Protein AF-A0A2E0TDP4-F1 (afdb_monomer_lite)

Secondary structure (DSSP, 8-state):
---GGG-TTHHHHHHHHHHHHHHHT--S-HHHHHHHHHHHHHHHTSGGGTT-HHHHHHHHHHHHHHHHH-TTTTHHHHHHHHHHHHHHS-TTSHHHHHHHHHHHHHHHHTT-HHHHHHHHHHHHHT--S-SHHHHHHHHHHHHHHHHHHHHTT-HHHHHHHHHHHHHHHHHHHHHHHT-HHHHS----HHHHHHHHHHHHHHHTT-HHHHHHHHHTT--TT-S-HHHHHHHHHHHHHHHSSTT-SSS-SHHHHHHHHHHHHHHTT-HHHHHHHHHHHHHHHHHHT---HHHHHHHHHHGGG---HHHHHHHHHTT---PPP---

Sequence (324 aa):
MKGPEDDPNAELWEKVAAVQDRRIQGRTPVEALLDDAVELVTLARAPRYDGCQARLCAYDQLISVYEALDPVGYAPEIATTASELREEASPSMTCWFCLGLSVARSARLSGDFAKARRVLDEARAEIRMKTYADLYYGARLAAERVRLAHAEQDARAAEAAFAQLRRFVELDRDACRGRPELASRVADDEELERELAVLVELAKGEPAAAHRAYEAGCAKDAPNPGRLLIQHELLEALLAAPGAVEPDPVPALLDDMRRFTEAQGYPRDAAKVALAEIAWCRARGGDEAPARSRLEAALPKTRAEDLRLRARELGLAVDAPGAP

Radius of gyration: 20.18 Å; chains: 1; bounding box: 50×60×52 Å

Foldseek 3Di:
DDDPVPDPCPVLVVLLVVLVQCQQLLPDPLVNSLVSLVVSQVVCPPPSNVLPPSNLSSVLSNLVSCCLPPLLVCLVVLLVSLVVSLVSDDLVDLSVLSSLLSNLSSCLSVVVLVRNVVSLVVNLVSLPVPDLSSLLSQLLSLLSQLLSCQSVLNLVSNVVSLVSLVVSLVVVVVVCVVPVVLVVQDDDLQLLLQLLQLLLCLLVLNNSSSVSSSSSHGHDRRPCVSNVSSVVSSLSSLSSHPPSYPVNCLVVVLVVQCVVCVVVVPLSSQLSSLSSLSSNCVVVVHDSVVSLVSNLVSVQVDPHPSSLVSCVVVVRDNDNPDDD

pLDDT: mean 74.67, std 17.77, range [28.81, 97.81]

Structure (mmCIF, N/CA/C/O backbone):
data_AF-A0A2E0TDP4-F1
#
_entry.id   AF-A0A2E0TDP4-F1
#
loop_
_atom_site.group_PDB
_atom_site.id
_atom_site.type_symbol
_atom_site.label_atom_id
_atom_site.label_alt_id
_atom_site.label_comp_id
_atom_site.label_asym_id
_atom_site.label_entity_id
_atom_site.label_seq_id
_atom_site.pdbx_PDB_ins_code
_atom_site.Cartn_x
_atom_site.Cartn_y
_atom_site.Cartn_z
_atom_site.occupancy
_atom_site.B_iso_or_equiv
_atom_site.auth_seq_id
_atom_site.auth_comp_id
_atom_site.auth_asym_id
_atom_site.auth_atom_id
_atom_site.pdbx_PDB_model_num
ATOM 1 N N . MET A 1 1 ? 29.597 4.065 -22.696 1.00 41.56 1 MET A N 1
ATOM 2 C CA . MET A 1 1 ? 28.267 3.770 -22.123 1.00 41.56 1 MET A CA 1
ATOM 3 C C . MET A 1 1 ? 27.282 3.835 -23.269 1.00 41.56 1 MET A C 1
ATOM 5 O O . MET A 1 1 ? 27.361 4.802 -24.016 1.00 41.56 1 MET A O 1
ATOM 9 N N . LYS A 1 2 ? 26.465 2.796 -23.473 1.00 43.88 2 LYS A N 1
ATOM 10 C CA . LYS A 1 2 ? 25.357 2.864 -24.434 1.00 43.88 2 LYS A CA 1
ATOM 11 C C . LYS A 1 2 ? 24.370 3.936 -23.961 1.00 43.88 2 LYS A C 1
ATOM 13 O O . LYS A 1 2 ? 24.255 4.140 -22.751 1.00 43.88 2 LYS A O 1
ATOM 18 N N . GLY A 1 3 ? 23.762 4.666 -24.890 1.00 53.09 3 GLY A N 1
ATOM 19 C CA . GLY A 1 3 ? 22.774 5.684 -24.539 1.00 53.09 3 GLY A CA 1
ATOM 20 C C . GLY A 1 3 ? 21.545 5.043 -23.880 1.00 53.09 3 GLY A C 1
ATOM 21 O O . GLY A 1 3 ? 21.320 3.849 -24.070 1.00 53.09 3 GLY A O 1
ATOM 22 N N . PRO A 1 4 ? 20.742 5.804 -23.118 1.00 56.53 4 PRO A N 1
ATOM 23 C CA . PRO A 1 4 ? 19.483 5.311 -22.546 1.00 56.53 4 PRO A CA 1
ATOM 24 C C . PRO A 1 4 ? 18.498 4.772 -23.603 1.00 56.53 4 PRO A C 1
ATOM 26 O O . PRO A 1 4 ? 17.645 3.958 -23.275 1.00 56.53 4 PRO A O 1
ATOM 29 N N . GLU A 1 5 ? 18.656 5.163 -24.870 1.00 65.38 5 GLU A N 1
ATOM 30 C CA . GLU A 1 5 ? 17.873 4.672 -26.016 1.00 65.38 5 GLU A CA 1
ATOM 31 C C . GLU A 1 5 ? 18.158 3.199 -26.381 1.00 65.38 5 GLU A C 1
ATOM 33 O O . GLU A 1 5 ? 17.370 2.585 -27.092 1.00 65.38 5 GLU A O 1
ATOM 38 N N . ASP A 1 6 ? 19.244 2.609 -25.866 1.00 76.88 6 ASP A N 1
ATOM 39 C CA . ASP A 1 6 ? 19.629 1.214 -26.122 1.00 76.88 6 ASP A CA 1
ATOM 40 C C . ASP A 1 6 ? 19.275 0.257 -24.965 1.00 76.88 6 ASP A C 1
ATOM 42 O O . ASP A 1 6 ? 19.697 -0.906 -24.997 1.00 76.88 6 ASP A O 1
ATOM 46 N N . ASP A 1 7 ? 18.582 0.711 -23.910 1.00 82.31 7 ASP A N 1
ATOM 47 C CA . ASP A 1 7 ? 18.145 -0.196 -22.844 1.00 82.31 7 ASP A CA 1
ATOM 48 C C . ASP A 1 7 ? 16.983 -1.056 -23.369 1.00 82.31 7 ASP A C 1
ATOM 50 O O . ASP A 1 7 ? 15.882 -0.533 -23.563 1.00 82.31 7 ASP A O 1
ATOM 54 N N . PRO A 1 8 ? 17.170 -2.377 -23.581 1.00 76.56 8 PRO A N 1
ATOM 55 C CA . PRO A 1 8 ? 16.094 -3.248 -24.052 1.00 76.56 8 PRO A CA 1
ATOM 56 C C . PRO A 1 8 ? 14.894 -3.276 -23.093 1.00 76.56 8 PRO A C 1
ATOM 58 O O . PRO A 1 8 ? 13.826 -3.752 -23.473 1.00 76.56 8 PRO A O 1
ATOM 61 N N . ASN A 1 9 ? 15.053 -2.755 -21.872 1.00 89.00 9 ASN A N 1
ATOM 62 C CA . ASN A 1 9 ? 14.017 -2.662 -20.854 1.00 89.00 9 ASN A CA 1
ATOM 63 C C . ASN A 1 9 ? 13.246 -1.337 -20.865 1.00 89.00 9 ASN A C 1
ATOM 65 O O . ASN A 1 9 ? 12.255 -1.242 -20.144 1.00 89.00 9 ASN A O 1
ATOM 69 N N . ALA A 1 10 ? 13.656 -0.335 -21.654 1.00 90.88 10 ALA A N 1
ATOM 70 C CA . ALA A 1 10 ? 13.008 0.979 -21.680 1.00 90.88 10 ALA A CA 1
ATOM 71 C C . ALA A 1 10 ? 11.511 0.872 -22.017 1.00 90.88 10 ALA A C 1
ATOM 73 O O . ALA A 1 10 ? 10.682 1.440 -21.312 1.00 90.88 10 ALA A O 1
ATOM 74 N N . GLU A 1 11 ? 11.166 0.047 -23.012 1.00 93.75 11 GLU A N 1
ATOM 75 C CA . GLU A 1 11 ? 9.778 -0.254 -23.397 1.00 93.75 11 GLU A CA 1
ATOM 76 C C . GLU A 1 11 ? 8.963 -0.820 -22.220 1.00 93.75 11 GLU A C 1
ATOM 78 O O . GLU A 1 11 ? 7.826 -0.413 -21.976 1.00 93.75 11 GLU A O 1
ATOM 83 N N . LEU A 1 12 ? 9.544 -1.762 -21.467 1.00 94.88 12 LEU A N 1
ATOM 84 C CA . LEU A 1 12 ? 8.848 -2.391 -20.348 1.00 94.88 12 LEU A CA 1
ATOM 85 C C . LEU A 1 12 ? 8.692 -1.412 -19.182 1.00 94.88 12 LEU A C 1
ATOM 87 O O . LEU A 1 12 ? 7.626 -1.360 -18.578 1.00 94.88 12 LEU A O 1
ATOM 91 N N . TRP A 1 13 ? 9.713 -0.602 -18.896 1.00 94.19 13 TRP A N 1
ATOM 92 C CA . TRP A 1 13 ? 9.629 0.450 -17.885 1.00 94.19 13 TRP A CA 1
ATOM 93 C C . TRP A 1 13 ? 8.577 1.501 -18.216 1.00 94.19 13 TRP A C 1
ATOM 95 O O . TRP A 1 13 ? 7.843 1.912 -17.321 1.00 94.19 13 TRP A O 1
ATOM 105 N N . GLU A 1 14 ? 8.473 1.908 -19.479 1.00 93.56 14 GLU A N 1
ATOM 106 C CA . GLU A 1 14 ? 7.449 2.847 -19.930 1.00 93.56 14 GLU A CA 1
ATOM 107 C C . GLU A 1 14 ? 6.042 2.282 -19.699 1.00 93.56 14 GLU A C 1
ATOM 109 O O . GLU A 1 14 ? 5.189 2.960 -19.125 1.00 93.56 14 GLU A O 1
ATOM 114 N N . LYS A 1 15 ? 5.812 1.010 -20.044 1.00 95.56 15 LYS A N 1
ATOM 115 C CA . LYS A 1 15 ? 4.518 0.355 -19.803 1.00 95.56 15 LYS A CA 1
ATOM 116 C C . LYS A 1 15 ? 4.231 0.126 -18.316 1.00 95.56 15 LYS A C 1
ATOM 118 O O . LYS A 1 15 ? 3.106 0.372 -17.887 1.00 95.56 15 LYS A O 1
ATOM 123 N N . VAL A 1 16 ? 5.224 -0.280 -17.515 1.00 95.12 16 VAL A N 1
ATOM 124 C CA . VAL A 1 16 ? 5.092 -0.357 -16.045 1.00 95.12 16 VAL A CA 1
ATOM 125 C C . VAL A 1 16 ? 4.676 0.999 -15.495 1.00 95.12 16 VAL A C 1
ATOM 127 O O . VAL A 1 16 ? 3.709 1.079 -14.744 1.00 95.12 16 VAL A O 1
ATOM 130 N N . ALA A 1 17 ? 5.375 2.060 -15.897 1.00 89.81 17 ALA A N 1
ATOM 131 C CA . ALA A 1 17 ? 5.085 3.415 -15.468 1.00 89.81 17 ALA A CA 1
ATOM 132 C C . ALA A 1 17 ? 3.670 3.844 -15.879 1.00 89.81 17 ALA A C 1
ATOM 134 O O . ALA A 1 17 ? 2.972 4.417 -15.055 1.00 89.81 17 ALA A O 1
ATOM 135 N N . ALA A 1 18 ? 3.216 3.522 -17.092 1.00 91.19 18 ALA A N 1
ATOM 136 C CA . ALA A 1 18 ? 1.875 3.866 -17.561 1.00 91.19 18 ALA A CA 1
ATOM 137 C C . ALA A 1 18 ? 0.757 3.163 -16.765 1.00 91.19 18 ALA A C 1
ATOM 139 O O . ALA A 1 18 ? -0.213 3.811 -16.367 1.00 91.19 18 ALA A O 1
ATOM 140 N N . VAL A 1 19 ? 0.889 1.856 -16.498 1.00 91.50 19 VAL A N 1
ATOM 141 C CA . VAL A 1 19 ? -0.082 1.113 -15.668 1.00 91.50 19 VAL A CA 1
ATOM 142 C C . VAL A 1 19 ? -0.046 1.616 -14.232 1.00 91.50 19 VAL A C 1
ATOM 144 O O . VAL A 1 19 ? -1.092 1.894 -13.644 1.00 91.50 19 VAL A O 1
ATOM 147 N N . GLN A 1 20 ? 1.161 1.781 -13.686 1.00 87.38 20 GLN A N 1
ATOM 148 C CA . GLN A 1 20 ? 1.356 2.308 -12.347 1.00 87.38 20 GLN A CA 1
ATOM 149 C C . GLN A 1 20 ? 0.707 3.683 -12.215 1.00 87.38 20 GLN A C 1
ATOM 151 O O . GLN A 1 20 ? -0.020 3.873 -11.254 1.00 87.38 20 GLN A O 1
ATOM 156 N N . ASP A 1 21 ? 0.896 4.595 -13.171 1.00 79.62 21 ASP A N 1
ATOM 157 C CA . ASP A 1 21 ? 0.312 5.940 -13.156 1.00 79.62 21 ASP A CA 1
ATOM 158 C C . ASP A 1 21 ? -1.199 5.918 -13.174 1.00 79.62 21 ASP A C 1
ATOM 160 O O . ASP A 1 21 ? -1.822 6.631 -12.399 1.00 79.62 21 ASP A O 1
ATOM 164 N N . ARG A 1 22 ? -1.797 5.108 -14.050 1.00 82.12 22 ARG A N 1
ATOM 165 C CA . ARG A 1 22 ? -3.255 5.004 -14.155 1.00 82.12 22 ARG A CA 1
ATOM 166 C C . ARG A 1 22 ? -3.875 4.420 -12.893 1.00 82.12 22 ARG A C 1
ATOM 168 O O . ARG A 1 22 ? -4.956 4.862 -12.507 1.00 82.12 22 ARG A O 1
ATOM 175 N N . ARG A 1 23 ? -3.191 3.457 -12.264 1.00 83.88 23 ARG A N 1
ATOM 176 C CA . ARG A 1 23 ? -3.578 2.888 -10.969 1.00 83.88 23 ARG A CA 1
ATOM 177 C C . ARG A 1 23 ? -3.457 3.913 -9.863 1.00 83.88 23 ARG A C 1
ATOM 179 O O . ARG A 1 23 ? -4.411 4.125 -9.138 1.00 83.88 23 ARG A O 1
ATOM 186 N N . ILE A 1 24 ? -2.292 4.545 -9.773 1.00 68.88 24 ILE A N 1
ATOM 187 C CA . ILE A 1 24 ? -1.989 5.617 -8.834 1.00 68.88 24 ILE A CA 1
ATOM 188 C C . ILE A 1 24 ? -3.082 6.682 -8.958 1.00 68.88 24 ILE A C 1
ATOM 190 O O . ILE A 1 24 ? -3.683 7.013 -7.946 1.00 68.88 24 ILE A O 1
ATOM 194 N N . GLN A 1 25 ? -3.417 7.133 -10.176 1.00 68.44 25 GLN A N 1
ATOM 195 C CA . GLN A 1 25 ? -4.439 8.160 -10.442 1.00 68.44 25 GLN A CA 1
ATOM 196 C C . GLN A 1 25 ? -5.834 7.773 -9.976 1.00 68.44 25 GLN A C 1
ATOM 198 O O . GLN A 1 25 ? -6.662 8.671 -9.873 1.00 68.44 25 GLN A O 1
ATOM 203 N N . GLY A 1 26 ? -6.105 6.467 -9.859 1.00 70.56 26 GLY A N 1
ATOM 204 C CA . GLY A 1 26 ? -7.384 5.757 -9.714 1.00 70.56 26 GLY A CA 1
ATOM 205 C C . GLY A 1 26 ? -8.651 6.453 -10.217 1.00 70.56 26 GLY A C 1
ATOM 206 O O . GLY A 1 26 ? -9.753 6.223 -9.731 1.00 70.56 26 GLY A O 1
ATOM 207 N N . ARG A 1 27 ? -8.505 7.266 -11.262 1.00 73.44 27 ARG A N 1
ATOM 208 C CA . ARG A 1 27 ? -9.578 7.671 -12.171 1.00 73.44 27 ARG A CA 1
ATOM 209 C C . ARG A 1 27 ? -9.972 6.520 -13.091 1.00 73.44 27 ARG A C 1
ATOM 211 O O . ARG A 1 27 ? -11.040 6.552 -13.694 1.00 73.44 27 ARG A O 1
ATOM 218 N N . THR A 1 28 ? -9.091 5.530 -13.225 1.00 76.69 28 THR A N 1
ATOM 219 C CA . THR A 1 28 ? -9.333 4.324 -14.008 1.00 76.69 28 THR A CA 1
ATOM 220 C C . THR A 1 28 ? -10.043 3.302 -13.119 1.00 76.69 28 THR A C 1
ATOM 222 O O . THR A 1 28 ? -9.487 2.955 -12.077 1.00 76.69 28 THR A O 1
ATOM 225 N N . PRO A 1 29 ? -11.226 2.792 -13.512 1.00 83.50 29 PRO A N 1
ATOM 226 C CA . PRO A 1 29 ? -11.849 1.661 -12.834 1.00 83.50 29 PRO A CA 1
ATOM 227 C C . PRO A 1 29 ? -10.875 0.488 -12.734 1.00 83.50 29 PRO A C 1
ATOM 229 O O . PRO A 1 29 ? -10.137 0.206 -13.683 1.00 83.50 29 PRO A O 1
ATOM 232 N N . VAL A 1 30 ? -10.876 -0.199 -11.597 1.00 86.06 30 VAL A N 1
ATOM 233 C CA . VAL A 1 30 ? -9.933 -1.286 -11.321 1.00 86.06 30 VAL A CA 1
ATOM 234 C C . VAL A 1 30 ? -10.044 -2.426 -12.346 1.00 86.06 30 VAL A C 1
ATOM 236 O O . VAL A 1 30 ? -9.040 -3.026 -12.721 1.00 86.06 30 VAL A O 1
ATOM 239 N N . GLU A 1 31 ? -11.233 -2.655 -12.904 1.00 89.31 31 GLU A N 1
ATOM 240 C CA . GLU A 1 31 ? -11.476 -3.632 -13.966 1.00 89.31 31 GLU A CA 1
ATOM 241 C C . GLU A 1 31 ? -10.745 -3.268 -15.263 1.00 89.31 31 GLU A C 1
ATOM 243 O O . GLU A 1 31 ? -10.206 -4.144 -15.930 1.00 89.31 31 GLU A O 1
ATOM 248 N N . ALA A 1 32 ? -10.671 -1.979 -15.606 1.00 88.88 32 ALA A N 1
ATOM 249 C CA . ALA A 1 32 ? -9.924 -1.533 -16.780 1.00 88.88 32 ALA A CA 1
ATOM 250 C C . ALA A 1 32 ? -8.405 -1.617 -16.555 1.00 88.88 32 ALA A C 1
ATOM 252 O O . ALA A 1 32 ? -7.666 -1.849 -17.505 1.00 88.88 32 ALA A O 1
ATOM 253 N N . LEU A 1 33 ? -7.936 -1.472 -15.308 1.00 92.38 33 LEU A N 1
ATOM 254 C CA . LEU A 1 33 ? -6.524 -1.678 -14.957 1.00 92.38 33 LEU A CA 1
ATOM 255 C C . LEU A 1 33 ? -6.105 -3.148 -15.045 1.00 92.38 33 LEU A C 1
ATOM 257 O O . LEU A 1 33 ? -4.925 -3.428 -15.261 1.00 92.38 33 LEU A O 1
ATOM 261 N N . LEU A 1 34 ? -7.044 -4.082 -14.873 1.00 95.56 34 LEU A N 1
ATOM 262 C CA . LEU A 1 34 ? -6.761 -5.511 -14.965 1.00 95.56 34 LEU A CA 1
ATOM 263 C C . LEU A 1 34 ? -6.287 -5.899 -16.365 1.00 95.56 34 LEU A C 1
ATOM 265 O O . LEU A 1 34 ? -5.263 -6.571 -16.481 1.00 95.56 34 LEU A O 1
ATOM 269 N N . ASP A 1 35 ? -6.978 -5.441 -17.409 1.00 94.00 35 ASP A N 1
ATOM 270 C CA . ASP A 1 35 ? -6.598 -5.733 -18.795 1.00 94.00 35 ASP A CA 1
ATOM 271 C C . ASP A 1 35 ? -5.185 -5.214 -19.105 1.00 94.00 35 ASP A C 1
ATOM 273 O O . ASP A 1 35 ? -4.351 -5.951 -19.640 1.00 94.00 35 ASP A O 1
ATOM 277 N N . ASP A 1 36 ? -4.870 -3.984 -18.681 1.00 95.12 36 ASP A N 1
ATOM 278 C CA . ASP A 1 36 ? -3.540 -3.404 -18.881 1.00 95.12 36 ASP A CA 1
ATOM 279 C C . ASP A 1 36 ? -2.453 -4.157 -18.098 1.00 95.12 36 ASP A C 1
ATOM 281 O O . ASP A 1 36 ? -1.355 -4.390 -18.607 1.00 95.12 36 ASP A O 1
ATOM 285 N N . ALA A 1 37 ? -2.740 -4.554 -16.854 1.00 96.75 37 ALA A N 1
ATOM 286 C CA . ALA A 1 37 ? -1.799 -5.297 -16.022 1.00 96.75 37 ALA A CA 1
ATOM 287 C C . ALA A 1 37 ? -1.534 -6.707 -16.579 1.00 96.75 37 ALA A C 1
ATOM 289 O O . ALA A 1 37 ? -0.396 -7.185 -16.545 1.00 96.75 37 ALA A O 1
ATOM 290 N N . VAL A 1 38 ? -2.553 -7.361 -17.144 1.00 97.12 38 VAL A N 1
ATOM 291 C CA . VAL A 1 38 ? -2.417 -8.656 -17.825 1.00 97.12 38 VAL A CA 1
ATOM 292 C C . VAL A 1 38 ? -1.601 -8.520 -19.112 1.00 97.12 38 VAL A C 1
ATOM 294 O O . VAL A 1 38 ? -0.708 -9.342 -19.349 1.00 97.12 38 VAL A O 1
ATOM 297 N N . GLU A 1 39 ? -1.845 -7.489 -19.930 1.00 96.56 39 GLU A N 1
ATOM 298 C CA . GLU A 1 39 ? -1.023 -7.209 -21.118 1.00 96.56 39 GLU A CA 1
ATOM 299 C C . GLU A 1 39 ? 0.440 -6.978 -20.717 1.00 96.56 39 GLU A C 1
ATOM 301 O O . GLU A 1 39 ? 1.357 -7.572 -21.292 1.00 96.56 39 GLU A O 1
ATOM 306 N N . LEU A 1 40 ? 0.659 -6.169 -19.680 1.00 97.44 40 LEU A N 1
ATOM 307 C CA . LEU A 1 40 ? 1.979 -5.846 -19.156 1.00 97.44 40 LEU A CA 1
ATOM 308 C C . LEU A 1 40 ? 2.736 -7.097 -18.679 1.00 97.44 40 LEU A C 1
ATOM 310 O O . LEU A 1 40 ? 3.895 -7.290 -19.049 1.00 97.44 40 LEU A O 1
ATOM 314 N N . VAL A 1 41 ? 2.092 -7.982 -17.913 1.00 97.81 41 VAL A N 1
ATOM 315 C CA . VAL A 1 41 ? 2.698 -9.256 -17.484 1.00 97.81 41 VAL A CA 1
ATOM 316 C C . VAL A 1 41 ? 2.947 -10.189 -18.672 1.00 97.81 41 VAL A C 1
ATOM 318 O O . VAL A 1 41 ? 3.978 -10.862 -18.721 1.00 97.81 41 VAL A O 1
ATOM 321 N N . THR A 1 42 ? 2.051 -10.210 -19.661 1.00 97.81 42 THR A N 1
ATOM 322 C CA . THR A 1 42 ? 2.231 -11.001 -20.889 1.00 97.81 42 THR A CA 1
ATOM 323 C C . THR A 1 42 ? 3.472 -10.551 -21.657 1.00 97.81 42 THR A C 1
ATOM 325 O O . THR A 1 42 ? 4.277 -11.389 -22.066 1.00 97.81 42 THR A O 1
ATOM 328 N N . LEU A 1 43 ? 3.682 -9.239 -21.787 1.00 96.50 43 LEU A N 1
ATOM 329 C CA . LEU A 1 43 ? 4.896 -8.674 -22.370 1.00 96.50 43 LEU A CA 1
ATOM 330 C C . LEU A 1 43 ? 6.140 -9.016 -21.538 1.00 96.50 43 LEU A C 1
ATOM 332 O O . LEU A 1 43 ? 7.152 -9.445 -22.094 1.00 96.50 43 LEU A O 1
ATOM 336 N N . ALA A 1 44 ? 6.061 -8.864 -20.213 1.00 96.75 44 ALA A N 1
ATOM 337 C CA . ALA A 1 44 ? 7.167 -9.099 -19.285 1.00 96.75 44 ALA A CA 1
ATOM 338 C C . ALA A 1 44 ? 7.663 -10.558 -19.262 1.00 96.75 44 ALA A C 1
ATOM 340 O O . ALA A 1 44 ? 8.777 -10.819 -18.813 1.00 96.75 44 ALA A O 1
ATOM 341 N N . ARG A 1 45 ? 6.860 -11.509 -19.761 1.00 96.06 45 ARG A N 1
ATOM 342 C CA . ARG A 1 45 ? 7.231 -12.925 -19.930 1.00 96.06 45 ARG A CA 1
ATOM 343 C C . ARG A 1 45 ? 8.112 -13.200 -21.150 1.00 96.06 45 ARG A C 1
ATOM 345 O O . ARG A 1 45 ? 8.577 -14.327 -21.308 1.00 96.06 45 ARG A O 1
ATOM 352 N N . ALA A 1 46 ? 8.334 -12.224 -22.032 1.00 96.31 46 ALA A N 1
ATOM 353 C CA . ALA A 1 46 ? 9.234 -12.417 -23.162 1.00 96.31 46 ALA A CA 1
ATOM 354 C C . ALA A 1 46 ? 10.671 -12.694 -22.661 1.00 96.31 46 ALA A C 1
ATOM 356 O O . ALA A 1 46 ? 11.154 -11.933 -21.821 1.00 96.31 46 ALA A O 1
ATOM 357 N N . PRO A 1 47 ? 11.405 -13.684 -23.217 1.00 95.62 47 PRO A N 1
ATOM 358 C CA . PRO A 1 47 ? 12.749 -14.051 -22.737 1.00 95.62 47 PRO A CA 1
ATOM 359 C C . PRO A 1 47 ? 13.758 -12.894 -22.708 1.00 95.62 47 PRO A C 1
ATOM 361 O O . PRO A 1 47 ? 14.713 -12.897 -21.939 1.00 95.62 47 PRO A O 1
ATOM 364 N N . ARG A 1 48 ? 13.540 -11.859 -23.532 1.00 94.38 48 ARG A N 1
ATOM 365 C CA . ARG A 1 48 ? 14.364 -10.640 -23.535 1.00 94.38 48 ARG A CA 1
ATOM 366 C C . ARG A 1 48 ? 14.325 -9.852 -22.216 1.00 94.38 48 ARG A C 1
ATOM 368 O O . ARG A 1 48 ? 15.188 -9.006 -22.023 1.00 94.38 48 ARG A O 1
ATOM 375 N N . TYR A 1 49 ? 13.352 -10.116 -21.341 1.00 94.69 49 TYR A N 1
ATOM 376 C CA . TYR A 1 49 ? 13.199 -9.478 -20.030 1.00 94.69 49 TYR A CA 1
ATOM 377 C C . TYR A 1 49 ? 13.584 -10.394 -18.858 1.00 94.69 49 TYR A C 1
ATOM 379 O O . TYR A 1 49 ? 13.339 -10.045 -17.700 1.00 94.69 49 TYR A O 1
ATOM 387 N N . ASP A 1 50 ? 14.190 -11.556 -19.115 1.00 91.00 50 ASP A N 1
ATOM 388 C CA . ASP A 1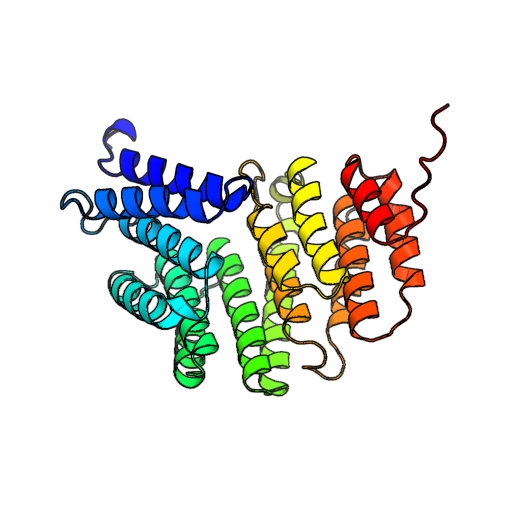 50 ? 14.675 -12.429 -18.046 1.00 91.00 50 ASP A CA 1
ATOM 389 C C . ASP A 1 50 ? 15.747 -11.723 -17.203 1.00 91.00 50 ASP A C 1
ATOM 391 O O . ASP A 1 50 ? 16.686 -11.117 -17.721 1.00 91.00 50 ASP A O 1
ATOM 395 N N . GLY A 1 51 ? 15.581 -11.764 -15.877 1.00 87.75 51 GLY A N 1
ATOM 396 C CA . GLY A 1 51 ? 16.450 -11.059 -14.928 1.00 87.75 51 GLY A CA 1
ATOM 397 C C . GLY A 1 51 ? 16.278 -9.534 -14.901 1.00 87.75 51 GLY A C 1
ATOM 398 O O . GLY A 1 51 ? 17.008 -8.854 -14.179 1.00 87.75 51 GLY A O 1
ATOM 399 N N . CYS A 1 52 ? 15.327 -8.972 -15.653 1.00 90.81 52 CYS A N 1
ATOM 400 C CA . CYS A 1 52 ? 15.036 -7.545 -15.612 1.00 90.81 52 CYS A CA 1
ATOM 401 C C . CYS A 1 52 ? 14.182 -7.180 -14.391 1.00 90.81 52 CYS A C 1
ATOM 403 O O . CYS A 1 52 ? 13.133 -7.770 -14.147 1.00 90.81 52 CYS A O 1
ATOM 405 N N . GLN A 1 53 ? 14.565 -6.127 -13.664 1.00 92.44 53 GLN A N 1
ATOM 406 C CA . GLN A 1 53 ? 13.768 -5.619 -12.544 1.00 92.44 53 GLN A CA 1
ATOM 407 C C . GLN A 1 53 ? 12.369 -5.143 -12.981 1.00 92.44 53 GLN A C 1
ATOM 409 O O . GLN A 1 53 ? 11.403 -5.337 -12.245 1.00 92.44 53 GLN A O 1
ATOM 414 N N . ALA A 1 54 ? 12.230 -4.578 -14.186 1.00 93.19 54 ALA A N 1
ATOM 415 C CA . ALA A 1 54 ? 10.937 -4.126 -14.704 1.00 93.19 54 ALA A CA 1
ATOM 416 C C . ALA A 1 54 ? 9.927 -5.279 -14.833 1.00 93.19 54 ALA A C 1
ATOM 418 O O . ALA A 1 54 ? 8.730 -5.061 -14.660 1.00 93.19 54 ALA A O 1
ATOM 419 N N . ARG A 1 55 ? 10.398 -6.518 -15.056 1.00 95.75 55 ARG A N 1
ATOM 420 C CA . ARG A 1 55 ? 9.542 -7.713 -15.031 1.00 95.75 55 ARG A CA 1
ATOM 421 C C . ARG A 1 55 ? 8.924 -7.913 -13.648 1.00 95.75 55 ARG A C 1
ATOM 423 O O . ARG A 1 55 ? 7.723 -8.135 -13.563 1.00 95.75 55 ARG A O 1
ATOM 430 N N . LEU A 1 56 ? 9.696 -7.780 -12.569 1.00 96.19 56 LEU A N 1
ATOM 431 C CA . LEU A 1 56 ? 9.157 -7.876 -11.205 1.00 96.19 56 LEU A CA 1
ATOM 432 C C . LEU A 1 56 ? 8.118 -6.773 -10.944 1.00 96.19 56 LEU A C 1
ATOM 434 O O . LEU A 1 56 ? 7.056 -7.045 -10.391 1.00 96.19 56 LEU A O 1
ATOM 438 N N . CYS A 1 57 ? 8.389 -5.544 -11.396 1.00 95.88 57 CYS A N 1
ATOM 439 C CA . CYS A 1 57 ? 7.454 -4.422 -11.267 1.00 95.88 57 CYS A CA 1
ATOM 440 C C . CYS A 1 57 ? 6.165 -4.597 -12.088 1.00 95.88 57 CYS A C 1
ATOM 442 O O . CYS A 1 57 ? 5.112 -4.131 -11.658 1.00 95.88 57 CYS A O 1
ATOM 444 N N . ALA A 1 58 ? 6.227 -5.275 -13.237 1.00 97.19 58 ALA A N 1
ATOM 445 C CA . ALA A 1 58 ? 5.051 -5.627 -14.029 1.00 97.19 58 ALA A CA 1
ATOM 446 C C . ALA A 1 58 ? 4.104 -6.555 -13.256 1.00 97.19 58 ALA A C 1
ATOM 448 O O . ALA A 1 58 ? 2.906 -6.291 -13.175 1.00 97.19 58 ALA A O 1
ATOM 449 N N . TYR A 1 59 ? 4.645 -7.601 -12.628 1.00 97.81 59 TYR A N 1
ATOM 450 C CA . TYR A 1 59 ? 3.848 -8.486 -11.780 1.00 97.81 59 TYR A CA 1
ATOM 451 C C . TYR A 1 59 ? 3.330 -7.793 -10.515 1.00 97.81 59 TYR A C 1
ATOM 453 O O . TYR A 1 59 ? 2.195 -8.042 -10.122 1.00 97.81 59 TYR A O 1
ATOM 461 N N . ASP A 1 60 ? 4.112 -6.897 -9.907 1.00 95.88 60 ASP A N 1
ATOM 462 C CA . ASP A 1 60 ? 3.661 -6.072 -8.777 1.00 95.88 60 ASP A CA 1
ATOM 463 C C . ASP A 1 60 ? 2.432 -5.213 -9.137 1.00 95.88 60 ASP A C 1
ATOM 465 O O . ASP A 1 60 ? 1.539 -5.042 -8.305 1.00 95.88 60 ASP A O 1
ATOM 469 N N . GLN A 1 61 ? 2.321 -4.737 -10.389 1.00 96.00 61 GLN A N 1
ATOM 470 C CA . GLN A 1 61 ? 1.109 -4.040 -10.839 1.00 96.00 61 GLN A CA 1
ATOM 471 C C . GLN A 1 61 ? -0.098 -4.980 -10.912 1.00 96.00 61 GLN A C 1
ATOM 473 O O . GLN A 1 61 ? -1.163 -4.613 -10.423 1.00 96.00 61 GLN A O 1
ATOM 478 N N . LEU A 1 62 ? 0.057 -6.193 -11.455 1.00 97.38 62 LEU A N 1
ATOM 479 C CA . LEU A 1 62 ? -1.033 -7.178 -11.489 1.00 97.38 62 LEU A CA 1
ATOM 480 C C . LEU A 1 62 ? -1.475 -7.586 -10.078 1.00 97.38 62 LEU A C 1
ATOM 482 O O . LEU A 1 62 ? -2.669 -7.614 -9.793 1.00 97.38 62 LEU A O 1
ATOM 486 N N . ILE A 1 63 ? -0.516 -7.835 -9.183 1.00 97.19 63 ILE A N 1
ATOM 487 C CA . ILE A 1 63 ? -0.783 -8.118 -7.768 1.00 97.19 63 ILE A CA 1
ATOM 488 C C . ILE A 1 63 ? -1.563 -6.966 -7.131 1.00 97.19 63 ILE A C 1
ATOM 490 O O . ILE A 1 63 ? -2.588 -7.208 -6.503 1.00 97.19 63 ILE A O 1
ATOM 494 N N . SER A 1 64 ? -1.124 -5.721 -7.336 1.00 92.12 64 SER A N 1
ATOM 495 C CA . SER A 1 64 ? -1.813 -4.545 -6.795 1.00 92.12 64 SER A CA 1
ATOM 496 C C . SER A 1 64 ? -3.254 -4.430 -7.304 1.00 92.12 64 SER A C 1
ATOM 498 O O . SER A 1 64 ? -4.134 -4.030 -6.553 1.00 92.12 64 SER A O 1
ATOM 500 N N . VAL A 1 65 ? -3.517 -4.792 -8.565 1.00 93.56 65 VAL A N 1
ATOM 501 C CA . VAL A 1 65 ? -4.879 -4.799 -9.123 1.00 93.56 65 VAL A CA 1
ATOM 502 C C . VAL A 1 65 ? -5.737 -5.904 -8.498 1.00 93.56 65 VAL A C 1
ATOM 504 O O . VAL A 1 65 ? -6.897 -5.660 -8.177 1.00 93.56 65 VAL A O 1
ATOM 507 N N . TYR A 1 66 ? -5.187 -7.098 -8.261 1.00 95.12 66 TYR A N 1
ATOM 508 C CA . TYR A 1 66 ? -5.911 -8.153 -7.542 1.00 95.12 66 TYR A CA 1
ATOM 509 C C . TYR A 1 66 ? -6.196 -7.790 -6.081 1.00 95.12 66 TYR A C 1
ATOM 511 O O . TYR A 1 66 ? -7.297 -8.061 -5.601 1.00 95.12 66 TYR A O 1
ATOM 519 N N . GLU A 1 67 ? -5.251 -7.134 -5.400 1.00 91.56 67 GLU A N 1
ATOM 520 C CA . GLU A 1 67 ? -5.458 -6.594 -4.050 1.00 91.56 67 GLU A CA 1
ATOM 521 C C . GLU A 1 67 ? -6.601 -5.561 -4.018 1.00 91.56 67 GLU A C 1
ATOM 523 O O . GLU A 1 67 ? -7.365 -5.537 -3.057 1.00 91.56 67 GLU A O 1
ATOM 528 N N . ALA A 1 68 ? -6.753 -4.751 -5.068 1.00 87.19 68 ALA A N 1
ATOM 529 C CA . ALA A 1 68 ? -7.822 -3.758 -5.174 1.00 87.19 68 ALA A CA 1
ATOM 530 C C . ALA A 1 68 ? -9.194 -4.370 -5.534 1.00 87.19 68 ALA A C 1
ATOM 532 O O . ALA A 1 68 ? -10.229 -3.903 -5.058 1.00 87.19 68 ALA A O 1
ATOM 533 N N . LEU A 1 69 ? -9.216 -5.418 -6.370 1.00 90.19 69 LEU A N 1
ATOM 534 C CA . LEU A 1 69 ? -10.447 -6.079 -6.832 1.00 90.19 69 LEU A CA 1
ATOM 535 C C . LEU A 1 69 ? -11.119 -6.917 -5.743 1.00 90.19 69 LEU A C 1
ATOM 537 O O . LEU A 1 69 ? -12.292 -6.723 -5.431 1.00 90.19 69 LEU A O 1
ATOM 541 N N . ASP A 1 70 ? -10.386 -7.894 -5.216 1.00 92.00 70 ASP A N 1
ATOM 542 C CA . ASP A 1 70 ? -10.875 -8.822 -4.199 1.00 92.00 70 ASP A CA 1
ATOM 543 C C . ASP A 1 70 ? -9.677 -9.360 -3.402 1.00 92.00 70 ASP A C 1
ATOM 545 O O . ASP A 1 70 ? -9.163 -10.449 -3.682 1.00 92.00 70 ASP A O 1
ATOM 549 N N . PRO A 1 71 ? -9.197 -8.598 -2.403 1.00 88.06 71 PRO A N 1
ATOM 550 C CA . PRO A 1 71 ? -7.980 -8.947 -1.678 1.00 88.06 71 PRO A CA 1
ATOM 551 C C . PRO A 1 71 ? -8.106 -10.268 -0.914 1.00 88.06 71 PRO A C 1
ATOM 553 O O . PRO A 1 71 ? -7.094 -10.903 -0.629 1.00 88.06 71 PRO A O 1
ATOM 556 N N . VAL A 1 72 ? -9.329 -10.684 -0.562 1.00 91.19 72 VAL A N 1
ATOM 557 C CA . VAL A 1 72 ? -9.579 -11.953 0.134 1.00 91.19 72 VAL A CA 1
ATOM 558 C C . VAL A 1 72 ? -9.688 -13.095 -0.873 1.00 91.19 72 VAL A C 1
ATOM 560 O O . VAL A 1 72 ? -9.048 -14.127 -0.676 1.00 91.19 72 VAL A O 1
ATOM 563 N N . GLY A 1 73 ? -10.451 -12.912 -1.954 1.00 93.81 73 GLY A N 1
ATOM 564 C CA . GLY A 1 73 ? -10.642 -13.929 -2.988 1.00 93.81 73 GLY A CA 1
ATOM 565 C C . GLY A 1 73 ? -9.364 -14.284 -3.744 1.00 93.81 73 GLY A C 1
ATOM 566 O O . GLY A 1 73 ? -9.156 -15.459 -4.029 1.00 93.81 73 GLY A O 1
ATOM 567 N N . TYR A 1 74 ? -8.482 -13.309 -3.991 1.00 96.19 74 TYR A N 1
ATOM 568 C CA . TYR A 1 74 ? -7.203 -13.515 -4.685 1.00 96.19 74 TYR A CA 1
ATOM 569 C C . TYR A 1 74 ? -6.000 -13.743 -3.754 1.00 96.19 74 TYR A C 1
ATOM 571 O O . TYR A 1 74 ? -4.861 -13.827 -4.225 1.00 96.19 74 TYR A O 1
ATOM 579 N N . ALA A 1 75 ? -6.198 -13.828 -2.432 1.00 94.00 75 ALA A N 1
ATOM 580 C CA . ALA A 1 75 ? -5.089 -13.980 -1.486 1.00 94.00 75 ALA A CA 1
ATOM 581 C C . ALA A 1 75 ? -4.173 -15.194 -1.788 1.00 94.00 75 ALA A C 1
ATOM 583 O O . ALA A 1 75 ? -2.949 -15.036 -1.708 1.00 94.00 75 ALA A O 1
ATOM 584 N N . PRO A 1 76 ? -4.680 -16.392 -2.160 1.00 94.31 76 PRO A N 1
ATOM 585 C CA . PRO A 1 76 ? -3.820 -17.530 -2.501 1.00 94.31 76 PRO A CA 1
ATOM 586 C C . PRO A 1 76 ? -2.928 -17.283 -3.730 1.00 94.31 76 PRO A C 1
ATOM 588 O O . PRO A 1 76 ? -1.730 -17.594 -3.705 1.00 94.31 76 PRO A O 1
ATOM 591 N N . GLU A 1 77 ? -3.486 -16.704 -4.792 1.00 95.56 77 GLU A N 1
ATOM 592 C CA . GLU A 1 77 ? -2.802 -16.394 -6.048 1.00 95.56 77 GLU A CA 1
ATOM 593 C C . GLU A 1 77 ? -1.747 -15.306 -5.849 1.00 95.56 77 GLU A C 1
ATOM 595 O O . GLU A 1 77 ? -0.609 -15.459 -6.312 1.00 95.56 77 GLU A O 1
ATOM 600 N N . ILE A 1 78 ? -2.091 -14.244 -5.111 1.00 96.12 78 ILE A N 1
ATOM 601 C CA . ILE A 1 78 ? -1.153 -13.178 -4.746 1.00 96.12 78 ILE A CA 1
ATOM 602 C C . ILE A 1 78 ? -0.014 -13.761 -3.911 1.00 96.12 78 ILE A C 1
ATOM 604 O O . ILE A 1 78 ? 1.152 -13.529 -4.225 1.00 96.12 78 ILE A O 1
ATOM 608 N N . ALA A 1 79 ? -0.318 -14.552 -2.876 1.00 94.81 79 ALA A N 1
ATOM 609 C CA . ALA A 1 79 ? 0.702 -15.127 -2.004 1.00 94.81 79 ALA A CA 1
ATOM 610 C C . ALA A 1 79 ? 1.686 -16.015 -2.774 1.00 94.81 79 ALA A C 1
ATOM 612 O O . ALA A 1 79 ? 2.886 -15.951 -2.506 1.00 94.81 79 ALA A O 1
ATOM 613 N N . THR A 1 80 ? 1.189 -16.836 -3.700 1.00 96.12 80 THR A N 1
ATOM 614 C CA . THR A 1 80 ? 2.008 -17.733 -4.529 1.00 96.12 80 THR A CA 1
ATOM 615 C C . THR A 1 80 ? 2.892 -16.924 -5.471 1.00 96.12 80 THR A C 1
ATOM 617 O O . THR A 1 80 ? 4.116 -16.984 -5.363 1.00 96.12 80 THR A O 1
ATOM 620 N N . THR A 1 81 ? 2.279 -16.072 -6.297 1.00 96.88 81 THR A N 1
ATOM 621 C CA . THR A 1 81 ? 2.980 -15.259 -7.302 1.00 96.88 81 THR A CA 1
ATOM 622 C C . THR A 1 81 ? 4.015 -14.338 -6.657 1.00 96.88 81 THR A C 1
ATOM 624 O O . THR A 1 81 ? 5.162 -14.271 -7.094 1.00 96.88 81 THR A O 1
ATOM 627 N N . ALA A 1 82 ? 3.646 -13.647 -5.574 1.00 97.06 82 ALA A N 1
ATOM 628 C CA . ALA A 1 82 ? 4.549 -12.734 -4.886 1.00 97.06 82 ALA A CA 1
ATOM 629 C C . ALA A 1 82 ? 5.710 -13.471 -4.204 1.00 97.06 82 ALA A C 1
ATOM 631 O O . ALA A 1 82 ? 6.810 -12.929 -4.142 1.00 97.06 82 ALA A O 1
ATOM 632 N N . SER A 1 83 ? 5.495 -14.697 -3.709 1.00 96.75 83 SER A N 1
ATOM 633 C CA . SER A 1 83 ? 6.560 -15.495 -3.085 1.00 96.75 83 SER A CA 1
ATOM 634 C C . SER A 1 83 ? 7.583 -15.960 -4.125 1.00 96.75 83 SER A C 1
ATOM 636 O O . SER A 1 83 ? 8.773 -15.751 -3.911 1.00 96.75 83 SER A O 1
ATOM 638 N N . GLU A 1 84 ? 7.134 -16.492 -5.266 1.00 96.50 84 GLU A N 1
ATOM 639 C CA . GLU A 1 84 ? 8.008 -16.921 -6.373 1.00 96.50 84 GLU A CA 1
ATOM 640 C C . GLU A 1 84 ? 8.867 -15.758 -6.894 1.00 96.50 84 GLU A C 1
ATOM 642 O O . GLU A 1 84 ? 10.091 -15.850 -6.972 1.00 96.50 84 GLU A O 1
ATOM 647 N N . LEU A 1 85 ? 8.248 -14.605 -7.154 1.00 96.25 85 LEU A N 1
ATOM 648 C CA . LEU A 1 85 ? 8.969 -13.420 -7.622 1.00 96.25 85 LEU A CA 1
ATOM 649 C C . LEU A 1 85 ? 9.904 -12.837 -6.556 1.00 96.25 85 LEU A C 1
ATOM 651 O O . LEU A 1 85 ? 10.924 -12.230 -6.886 1.00 96.25 85 LEU A O 1
ATOM 655 N N . ARG A 1 86 ? 9.568 -12.985 -5.267 1.00 95.56 86 ARG A N 1
ATOM 656 C CA . ARG A 1 86 ? 10.428 -12.521 -4.171 1.00 95.56 86 ARG A CA 1
ATOM 657 C C . ARG A 1 86 ? 11.695 -13.363 -4.069 1.00 95.56 86 ARG A C 1
ATOM 659 O O . ARG A 1 86 ? 12.721 -12.813 -3.683 1.00 95.56 86 ARG A O 1
ATOM 666 N N . GLU A 1 87 ? 11.646 -14.644 -4.430 1.00 95.88 87 GLU A N 1
ATOM 667 C CA . GLU A 1 87 ? 12.834 -15.504 -4.528 1.00 95.88 87 GLU A CA 1
ATOM 668 C C . GLU A 1 87 ? 13.750 -15.093 -5.691 1.00 95.88 87 GLU A C 1
ATOM 670 O O . GLU A 1 87 ? 14.972 -15.186 -5.570 1.00 95.88 87 GLU A O 1
ATOM 675 N N . GLU A 1 88 ? 13.186 -14.566 -6.784 1.00 94.56 88 GLU A N 1
ATOM 676 C CA . GLU A 1 88 ? 13.962 -13.956 -7.876 1.00 94.56 88 GLU A CA 1
ATOM 677 C C . GLU A 1 88 ? 14.597 -12.613 -7.460 1.00 94.56 88 GLU A C 1
ATOM 679 O O . GLU A 1 88 ? 15.619 -12.191 -8.012 1.00 94.56 88 GLU A O 1
ATOM 684 N N . ALA A 1 89 ? 14.001 -11.917 -6.487 1.00 94.12 89 ALA A N 1
ATOM 685 C CA . ALA A 1 89 ? 14.453 -10.608 -6.049 1.00 94.12 89 ALA A CA 1
ATOM 686 C C . ALA A 1 89 ? 15.589 -10.689 -5.010 1.00 94.12 89 ALA A C 1
ATOM 688 O O . ALA A 1 89 ? 15.491 -11.342 -3.976 1.00 94.12 89 ALA A O 1
ATOM 689 N N . SER A 1 90 ? 16.669 -9.936 -5.222 1.00 92.50 90 SER A N 1
ATOM 690 C CA . SER A 1 90 ? 17.694 -9.727 -4.195 1.00 92.50 90 SER A CA 1
ATOM 691 C C . SER A 1 90 ? 17.167 -8.819 -3.073 1.00 92.50 90 SER A C 1
ATOM 693 O O . SER A 1 90 ? 16.528 -7.811 -3.387 1.00 92.50 90 SER A O 1
ATOM 695 N N . PRO A 1 91 ? 17.509 -9.068 -1.791 1.00 91.94 91 PRO A N 1
ATOM 696 C CA . PRO A 1 91 ? 17.152 -8.186 -0.674 1.00 91.94 91 PRO A CA 1
ATOM 697 C C . PRO A 1 91 ? 17.617 -6.729 -0.809 1.00 91.94 91 PRO A C 1
ATOM 699 O O . PRO A 1 91 ? 17.095 -5.847 -0.134 1.00 91.94 91 PRO A O 1
ATOM 702 N N . SER A 1 92 ? 18.591 -6.443 -1.683 1.00 87.62 92 SER A N 1
ATOM 703 C CA . SER A 1 92 ? 19.010 -5.067 -1.977 1.00 87.62 92 SER A CA 1
ATOM 704 C C . SER A 1 92 ? 18.085 -4.328 -2.951 1.00 87.62 92 SER A C 1
ATOM 706 O O . SER A 1 92 ? 18.278 -3.135 -3.175 1.00 87.62 92 SER A O 1
ATOM 708 N N . MET A 1 93 ? 17.125 -5.014 -3.578 1.00 89.81 93 MET A N 1
ATOM 709 C CA . MET A 1 93 ? 16.172 -4.419 -4.514 1.00 89.81 93 MET A CA 1
ATOM 710 C C . MET A 1 93 ? 14.893 -3.985 -3.802 1.00 89.81 93 MET A C 1
ATOM 712 O O . MET A 1 93 ? 14.356 -4.699 -2.961 1.00 89.81 93 MET A O 1
ATOM 716 N N . THR A 1 94 ? 14.333 -2.849 -4.218 1.00 89.25 94 THR A N 1
ATOM 717 C CA . THR A 1 94 ? 13.044 -2.352 -3.707 1.00 89.25 94 THR A CA 1
ATOM 718 C C . THR A 1 94 ? 11.905 -3.351 -3.924 1.00 89.25 94 THR A C 1
ATOM 720 O O . THR A 1 94 ? 11.069 -3.527 -3.040 1.00 89.25 94 THR A O 1
ATOM 723 N N . CYS A 1 95 ? 11.917 -4.068 -5.053 1.00 91.75 95 CYS A N 1
ATOM 724 C CA . CYS A 1 95 ? 10.930 -5.097 -5.391 1.00 91.75 95 CYS A CA 1
ATOM 725 C C . CYS A 1 95 ? 10.831 -6.197 -4.327 1.00 91.75 95 CYS A C 1
ATOM 727 O O . CYS A 1 95 ? 9.742 -6.702 -4.080 1.00 91.75 95 CYS A O 1
ATOM 729 N N . TRP A 1 96 ? 11.935 -6.536 -3.653 1.00 94.69 96 TRP A N 1
ATOM 730 C CA . TRP A 1 96 ? 11.927 -7.559 -2.607 1.00 94.69 96 TRP A CA 1
ATOM 731 C C . TRP A 1 96 ? 11.049 -7.157 -1.408 1.00 94.69 96 TRP A C 1
ATOM 733 O O . TRP A 1 96 ? 10.391 -8.008 -0.804 1.00 94.69 96 TRP A O 1
ATOM 743 N N . PHE A 1 97 ? 10.973 -5.854 -1.108 1.00 93.44 97 PHE A N 1
ATOM 744 C CA . PHE A 1 97 ? 10.096 -5.310 -0.069 1.00 93.44 97 PHE A CA 1
ATOM 745 C C . PHE A 1 97 ? 8.637 -5.221 -0.528 1.00 93.44 97 PHE A C 1
ATOM 747 O O . PHE A 1 97 ? 7.755 -5.587 0.247 1.00 93.44 97 PHE A O 1
ATOM 754 N N . CYS A 1 98 ? 8.369 -4.784 -1.769 1.00 92.88 98 CYS A N 1
ATOM 755 C CA . CYS A 1 98 ? 7.005 -4.755 -2.322 1.00 92.88 98 CYS A CA 1
ATOM 756 C C . CYS A 1 98 ? 6.374 -6.149 -2.315 1.00 92.88 98 CYS A C 1
ATOM 758 O O . CYS A 1 98 ? 5.312 -6.351 -1.732 1.00 92.88 98 CYS A O 1
ATOM 760 N N . LEU A 1 99 ? 7.086 -7.131 -2.868 1.00 96.06 99 LEU A N 1
ATOM 761 C CA . LEU A 1 99 ? 6.613 -8.509 -2.943 1.00 96.06 99 LEU A CA 1
ATOM 762 C C . LEU A 1 99 ? 6.467 -9.118 -1.540 1.00 96.06 99 LEU A C 1
ATOM 764 O O . LEU A 1 99 ? 5.481 -9.791 -1.256 1.00 96.06 99 LEU A O 1
ATOM 768 N N . GLY A 1 100 ? 7.394 -8.822 -0.620 1.00 96.50 100 GLY A N 1
ATOM 769 C CA . GLY A 1 100 ? 7.271 -9.216 0.787 1.00 96.50 100 GLY A CA 1
ATOM 770 C C . GLY A 1 100 ? 6.013 -8.662 1.465 1.00 96.50 100 GLY A C 1
ATOM 771 O O . GLY A 1 100 ? 5.337 -9.395 2.186 1.00 96.50 100 GLY A O 1
ATOM 772 N N . LEU A 1 101 ? 5.656 -7.401 1.204 1.00 95.06 101 LEU A N 1
ATOM 773 C CA . LEU A 1 101 ? 4.417 -6.799 1.706 1.00 95.06 101 LEU A CA 1
ATOM 774 C C . LEU A 1 101 ? 3.171 -7.519 1.174 1.00 95.06 101 LEU A C 1
ATOM 776 O O . LEU A 1 101 ? 2.289 -7.836 1.972 1.00 95.06 101 LEU A O 1
ATOM 780 N N . SER A 1 102 ? 3.114 -7.842 -0.120 1.00 96.19 102 SER A N 1
ATOM 781 C CA . SER A 1 102 ? 1.981 -8.579 -0.705 1.00 96.19 102 SER A CA 1
ATOM 782 C C . SER A 1 102 ? 1.856 -10.005 -0.162 1.00 96.19 102 SER A C 1
ATOM 784 O O . SER A 1 102 ? 0.748 -10.455 0.148 1.00 96.19 102 SER A O 1
ATOM 786 N N . VAL A 1 103 ? 2.979 -10.701 0.065 1.00 97.62 103 VAL A N 1
ATOM 787 C CA . VAL A 1 103 ? 2.972 -12.008 0.748 1.00 97.62 103 VAL A CA 1
ATOM 788 C C . VAL A 1 103 ? 2.435 -11.871 2.175 1.00 97.62 103 VAL A C 1
ATOM 790 O O . VAL A 1 103 ? 1.601 -12.677 2.594 1.00 97.62 103 VAL A O 1
ATOM 793 N N . ALA A 1 104 ? 2.887 -10.863 2.927 1.00 96.81 104 ALA A N 1
ATOM 794 C CA . ALA A 1 104 ? 2.452 -10.647 4.304 1.00 96.81 104 ALA A CA 1
ATOM 795 C C . ALA A 1 104 ? 0.957 -10.302 4.404 1.00 96.81 104 ALA A C 1
ATOM 797 O O . ALA A 1 104 ? 0.258 -10.890 5.231 1.00 96.81 104 ALA A O 1
ATOM 798 N N . ARG A 1 105 ? 0.452 -9.411 3.538 1.00 95.06 105 ARG A N 1
ATOM 799 C CA . ARG A 1 105 ? -0.979 -9.072 3.457 1.00 95.06 105 ARG A CA 1
ATOM 800 C C . ARG A 1 105 ? -1.827 -10.292 3.154 1.00 95.06 105 ARG A C 1
ATOM 802 O O . ARG A 1 105 ? -2.769 -10.568 3.888 1.00 95.06 105 ARG A O 1
ATOM 809 N N . SER A 1 106 ? -1.469 -11.040 2.116 1.00 95.56 106 SER A N 1
ATOM 810 C CA . SER A 1 106 ? -2.226 -12.222 1.695 1.00 95.56 106 SER A CA 1
ATOM 811 C C . SER A 1 106 ? -2.260 -13.289 2.787 1.00 95.56 106 SER A C 1
ATOM 813 O O . SER A 1 106 ? -3.311 -13.867 3.069 1.00 95.56 106 SER A O 1
ATOM 815 N N . ALA A 1 107 ? -1.129 -13.504 3.468 1.00 95.69 107 ALA A N 1
ATOM 816 C CA . ALA A 1 107 ? -1.053 -14.400 4.616 1.00 95.69 107 ALA A CA 1
ATOM 817 C C . ALA A 1 107 ? -1.949 -13.922 5.771 1.00 95.69 107 ALA A C 1
ATOM 819 O O . ALA A 1 107 ? -2.706 -14.722 6.317 1.00 95.69 107 ALA A O 1
ATOM 820 N N . ARG A 1 108 ? -1.946 -12.620 6.095 1.00 95.44 108 ARG A N 1
ATOM 821 C CA . ARG A 1 108 ? -2.839 -12.041 7.112 1.00 95.44 108 ARG A CA 1
ATOM 822 C C . ARG A 1 108 ? -4.313 -12.217 6.746 1.00 95.44 108 ARG A C 1
ATOM 824 O O . ARG A 1 108 ? -5.093 -12.626 7.598 1.00 95.44 108 ARG A O 1
ATOM 831 N N . LEU A 1 109 ? -4.694 -11.924 5.504 1.00 90.12 109 LEU A N 1
ATOM 832 C CA . LEU A 1 109 ? -6.076 -12.052 5.028 1.00 90.12 109 LEU A CA 1
ATOM 833 C C . LEU A 1 109 ? -6.563 -13.506 5.032 1.00 90.12 109 LEU A C 1
ATOM 835 O O . LEU A 1 109 ? -7.732 -13.759 5.301 1.00 90.12 109 LEU A O 1
ATOM 839 N N . SER A 1 110 ? -5.652 -14.457 4.820 1.00 91.44 110 SER A N 1
ATOM 840 C CA . SER A 1 110 ? -5.938 -15.895 4.891 1.00 91.44 110 SER A CA 1
ATOM 841 C C . SER A 1 110 ? -5.884 -16.468 6.318 1.00 91.44 110 SER A C 1
ATOM 843 O O . SER A 1 110 ? -6.097 -17.664 6.503 1.00 91.44 110 SER A O 1
ATOM 845 N N . GLY A 1 111 ? -5.559 -15.654 7.331 1.00 92.38 111 GLY A N 1
ATOM 846 C CA . GLY A 1 111 ? -5.399 -16.092 8.723 1.00 92.38 111 GLY A CA 1
ATOM 847 C C . GLY A 1 111 ? -4.075 -16.806 9.042 1.00 92.38 111 GLY A C 1
ATOM 848 O O . GLY A 1 111 ? -3.886 -17.263 10.168 1.00 92.38 111 GLY A O 1
ATOM 849 N N . ASP A 1 112 ? -3.126 -16.881 8.103 1.00 96.06 112 ASP A N 1
ATOM 850 C CA . ASP A 1 112 ? -1.770 -17.399 8.340 1.00 96.06 112 ASP A CA 1
ATOM 851 C C . ASP A 1 112 ? -0.873 -16.305 8.946 1.00 96.06 112 ASP A C 1
ATOM 853 O O . ASP A 1 112 ? 0.076 -15.787 8.342 1.00 96.06 112 ASP A O 1
ATOM 857 N N . PHE A 1 113 ? -1.201 -15.918 10.178 1.00 95.44 113 PHE A N 1
ATOM 858 C CA . PHE A 1 113 ? -0.505 -14.849 10.891 1.00 95.44 113 PHE A CA 1
ATOM 859 C C . PHE A 1 113 ? 0.970 -15.172 11.158 1.00 95.44 113 PHE A C 1
ATOM 861 O O . PHE A 1 113 ? 1.818 -14.278 11.140 1.00 95.44 113 PHE A O 1
ATOM 868 N N . ALA A 1 114 ? 1.308 -16.454 11.331 1.00 96.19 114 ALA A N 1
ATOM 869 C CA . ALA A 1 114 ? 2.685 -16.896 11.521 1.00 96.19 114 ALA A CA 1
ATOM 870 C C . ALA A 1 114 ? 3.547 -16.613 10.280 1.00 96.19 114 ALA A C 1
ATOM 872 O O . ALA A 1 114 ? 4.658 -16.087 10.408 1.00 96.19 114 ALA A O 1
ATOM 873 N N . LYS A 1 115 ? 3.039 -16.912 9.074 1.00 96.62 115 LYS A N 1
ATOM 874 C CA . LYS A 1 115 ? 3.720 -16.562 7.820 1.00 96.62 115 LYS A CA 1
ATOM 875 C C . LYS A 1 115 ? 3.805 -15.052 7.634 1.00 96.62 115 LYS A C 1
ATOM 877 O O . LYS A 1 115 ? 4.891 -14.564 7.323 1.00 96.62 115 LYS A O 1
ATOM 882 N N . ALA A 1 116 ? 2.711 -14.321 7.864 1.00 96.50 116 ALA A N 1
ATOM 883 C CA . ALA A 1 116 ? 2.701 -12.862 7.754 1.00 96.50 116 ALA A CA 1
ATOM 884 C C . ALA A 1 116 ? 3.787 -12.228 8.639 1.00 96.50 116 ALA A C 1
ATOM 886 O O . ALA A 1 116 ? 4.606 -11.441 8.163 1.00 96.50 116 ALA A O 1
ATOM 887 N N . ARG A 1 117 ? 3.862 -12.647 9.908 1.00 95.88 117 ARG A N 1
ATOM 888 C CA . ARG A 1 117 ? 4.854 -12.161 10.871 1.00 95.88 117 ARG A CA 1
ATOM 889 C C . ARG A 1 117 ? 6.281 -12.455 10.430 1.00 95.88 117 ARG A C 1
ATOM 891 O O . ARG A 1 117 ? 7.095 -11.536 10.395 1.00 95.88 117 ARG A O 1
ATOM 898 N N . ARG A 1 118 ? 6.567 -13.706 10.053 1.00 97.38 118 ARG A N 1
ATOM 899 C CA . ARG A 1 118 ? 7.901 -14.123 9.597 1.00 97.38 118 ARG A CA 1
ATOM 900 C C . ARG A 1 118 ? 8.375 -13.271 8.420 1.00 97.38 118 ARG A C 1
ATOM 902 O O . ARG A 1 118 ? 9.485 -12.755 8.457 1.00 97.38 118 ARG A O 1
ATOM 909 N N . VAL A 1 119 ? 7.518 -13.068 7.421 1.00 96.69 119 VAL A N 1
ATOM 910 C CA . VAL A 1 119 ? 7.846 -12.265 6.234 1.00 96.69 119 VAL A CA 1
ATOM 911 C C . VAL A 1 119 ? 8.115 -10.802 6.597 1.00 96.69 119 VAL A C 1
ATOM 913 O O . VAL A 1 119 ? 9.081 -10.221 6.104 1.00 96.69 119 VAL A O 1
ATOM 916 N N . LEU A 1 120 ? 7.313 -10.210 7.489 1.00 95.38 120 LEU A N 1
ATOM 917 C CA . LEU A 1 120 ? 7.524 -8.836 7.960 1.00 95.38 120 LEU A CA 1
ATOM 918 C C . LEU A 1 120 ? 8.798 -8.693 8.810 1.00 95.38 120 LEU A C 1
ATOM 920 O O . LEU A 1 120 ? 9.468 -7.663 8.731 1.00 95.38 120 LEU A O 1
ATOM 924 N N . ASP A 1 121 ? 9.136 -9.692 9.629 1.00 94.50 121 ASP A N 1
ATOM 925 C CA . ASP A 1 121 ? 10.372 -9.722 10.420 1.00 94.50 121 ASP A CA 1
ATOM 926 C C . ASP A 1 121 ? 11.612 -9.850 9.520 1.00 94.50 121 ASP A C 1
ATOM 928 O O . ASP A 1 121 ? 12.557 -9.074 9.678 1.00 94.50 121 ASP A O 1
ATOM 932 N N . GLU A 1 122 ? 11.582 -10.755 8.535 1.00 95.44 122 GLU A N 1
ATOM 933 C CA . GLU A 1 122 ? 12.617 -10.883 7.499 1.00 95.44 122 GLU A CA 1
ATOM 934 C C . GLU A 1 122 ? 12.803 -9.564 6.748 1.00 95.44 122 GLU A C 1
ATOM 936 O O . GLU A 1 122 ? 13.919 -9.061 6.632 1.00 95.44 122 GLU A O 1
ATOM 941 N N . ALA A 1 123 ? 11.703 -8.972 6.270 1.00 93.12 123 ALA A N 1
ATOM 942 C CA . ALA A 1 123 ? 11.759 -7.742 5.496 1.00 93.12 123 ALA A CA 1
ATOM 943 C C . ALA A 1 123 ? 12.343 -6.580 6.301 1.00 93.12 123 ALA A C 1
ATOM 945 O O . ALA A 1 123 ? 13.176 -5.818 5.814 1.00 93.12 123 ALA A O 1
ATOM 946 N N . ARG A 1 124 ? 11.963 -6.482 7.575 1.00 90.25 124 ARG A N 1
ATOM 947 C CA . ARG A 1 124 ? 12.480 -5.467 8.488 1.00 90.25 124 ARG A CA 1
ATOM 948 C C . ARG A 1 124 ? 13.976 -5.628 8.754 1.00 90.25 124 ARG A C 1
ATOM 950 O O . ARG A 1 124 ? 14.663 -4.614 8.860 1.00 90.25 124 ARG A O 1
ATOM 957 N N . ALA A 1 125 ? 14.472 -6.856 8.897 1.00 91.62 125 ALA A N 1
ATOM 958 C CA . ALA A 1 125 ? 15.884 -7.113 9.188 1.00 91.62 125 ALA A CA 1
ATOM 959 C C . ALA A 1 125 ? 16.822 -6.593 8.082 1.00 91.62 125 ALA A C 1
ATOM 961 O O . ALA A 1 125 ? 17.974 -6.250 8.360 1.00 91.62 125 ALA A O 1
ATOM 962 N N . GLU A 1 126 ? 16.314 -6.475 6.853 1.00 91.25 126 GLU A N 1
ATOM 963 C CA . GLU A 1 126 ? 17.078 -5.981 5.707 1.00 91.25 126 GLU A CA 1
ATOM 964 C C . GLU A 1 126 ? 17.052 -4.460 5.534 1.00 91.25 126 GLU A C 1
ATOM 966 O O . GLU A 1 126 ? 17.873 -3.907 4.800 1.00 91.25 126 GLU A O 1
ATOM 971 N N . ILE A 1 127 ? 16.190 -3.742 6.259 1.00 83.81 127 ILE A N 1
ATOM 972 C CA . ILE A 1 127 ? 16.144 -2.278 6.198 1.00 83.81 127 ILE A CA 1
ATOM 973 C C . ILE A 1 127 ? 17.360 -1.679 6.907 1.00 83.81 127 ILE A C 1
ATOM 975 O O . ILE A 1 127 ? 17.511 -1.761 8.127 1.00 83.81 127 ILE A O 1
ATOM 979 N N . ARG A 1 128 ? 18.231 -1.024 6.129 1.00 80.75 128 ARG A N 1
ATOM 980 C CA . ARG A 1 128 ? 19.485 -0.421 6.618 1.00 80.75 128 ARG A CA 1
ATOM 981 C C . ARG A 1 128 ? 19.389 1.073 6.925 1.00 80.75 128 ARG A C 1
ATOM 983 O O . ARG A 1 128 ? 20.358 1.619 7.446 1.00 80.75 128 ARG A O 1
ATOM 990 N N . MET A 1 129 ? 18.264 1.723 6.624 1.00 74.44 129 MET A N 1
ATOM 991 C CA . MET A 1 129 ? 18.035 3.159 6.854 1.00 74.44 129 MET A CA 1
ATOM 992 C C . MET A 1 129 ? 19.081 4.076 6.205 1.00 74.44 129 MET A C 1
ATOM 994 O O . MET A 1 129 ? 19.447 5.111 6.759 1.00 74.44 129 MET A O 1
ATOM 998 N N . LYS A 1 130 ? 19.585 3.690 5.032 1.00 74.00 130 LYS A N 1
ATOM 999 C CA . LYS A 1 130 ? 20.577 4.453 4.262 1.00 74.00 130 LYS A CA 1
ATOM 1000 C C . LYS A 1 130 ? 19.935 5.327 3.198 1.00 74.00 130 LYS A C 1
ATOM 1002 O O . LYS A 1 130 ? 20.506 6.346 2.818 1.00 74.00 130 LYS A O 1
ATOM 1007 N N . THR A 1 131 ? 18.784 4.906 2.688 1.00 75.00 131 THR A N 1
ATOM 1008 C CA . THR A 1 131 ? 18.105 5.577 1.582 1.00 75.00 131 THR A CA 1
ATOM 1009 C C . THR A 1 131 ? 16.712 6.041 1.984 1.00 75.00 131 THR A C 1
ATOM 1011 O O . THR A 1 131 ? 16.141 5.599 2.979 1.00 75.00 131 THR A O 1
ATOM 1014 N N . TYR A 1 132 ? 16.144 6.934 1.179 1.00 68.75 132 TYR A N 1
ATOM 1015 C CA . TYR A 1 132 ? 14.745 7.310 1.334 1.00 68.75 132 TYR A CA 1
ATOM 1016 C C . TYR A 1 132 ? 13.793 6.135 1.070 1.00 68.75 132 TYR A C 1
ATOM 1018 O O . TYR A 1 132 ? 12.775 5.999 1.740 1.00 68.75 132 TYR A O 1
ATOM 1026 N N . ALA A 1 133 ? 14.153 5.244 0.140 1.00 71.44 133 ALA A N 1
ATOM 1027 C CA . ALA A 1 133 ? 13.397 4.022 -0.098 1.00 71.44 133 ALA A CA 1
ATOM 1028 C C . ALA A 1 133 ? 13.356 3.145 1.165 1.00 71.44 133 ALA A C 1
ATOM 1030 O O . ALA A 1 133 ? 12.292 2.646 1.514 1.00 71.44 133 ALA A O 1
ATOM 1031 N N . ASP A 1 134 ? 14.467 3.029 1.900 1.00 74.62 134 ASP A N 1
ATOM 1032 C CA . ASP A 1 134 ? 14.521 2.278 3.164 1.00 74.62 134 ASP A CA 1
ATOM 1033 C C . ASP A 1 134 ? 13.545 2.852 4.201 1.00 74.62 134 ASP A C 1
ATOM 1035 O O . ASP A 1 134 ? 12.863 2.106 4.900 1.00 74.62 134 ASP A O 1
ATOM 1039 N N . LEU A 1 135 ? 13.470 4.183 4.286 1.00 74.62 135 LEU A N 1
ATOM 1040 C CA . LEU A 1 135 ? 12.553 4.890 5.177 1.00 74.62 135 LEU A CA 1
ATOM 1041 C C . LEU A 1 135 ? 11.089 4.636 4.786 1.00 74.62 135 LEU A C 1
ATOM 1043 O O . LEU A 1 135 ? 10.274 4.278 5.636 1.00 74.62 135 LEU A O 1
ATOM 1047 N N . TYR A 1 136 ? 10.781 4.767 3.496 1.00 79.06 136 TYR A N 1
ATOM 1048 C CA . TYR A 1 136 ? 9.457 4.519 2.934 1.00 79.06 136 TYR A CA 1
ATOM 1049 C C . TYR A 1 136 ? 8.989 3.075 3.168 1.00 79.06 136 TYR A C 1
ATOM 1051 O O . TYR A 1 136 ? 7.942 2.852 3.777 1.00 79.06 136 TYR A O 1
ATOM 1059 N N . TYR A 1 137 ? 9.775 2.077 2.756 1.00 81.81 137 TYR A N 1
ATOM 1060 C CA . TYR A 1 137 ? 9.418 0.669 2.955 1.00 81.81 137 TYR A CA 1
ATOM 1061 C C . TYR A 1 137 ? 9.420 0.279 4.434 1.00 81.81 137 TYR A C 1
ATOM 1063 O O . TYR A 1 137 ? 8.601 -0.539 4.850 1.00 81.81 137 TYR A O 1
ATOM 1071 N N . GLY A 1 138 ? 10.267 0.909 5.251 1.00 81.06 138 GLY A N 1
ATOM 1072 C CA . GLY A 1 138 ? 10.246 0.753 6.702 1.00 81.06 138 GLY A CA 1
ATOM 1073 C C . GLY A 1 138 ? 8.903 1.125 7.302 1.00 81.06 138 GLY A C 1
ATOM 1074 O O . GLY A 1 138 ? 8.336 0.338 8.064 1.00 81.06 138 GLY A O 1
ATOM 1075 N N . ALA A 1 139 ? 8.365 2.279 6.915 1.00 77.31 139 ALA A N 1
ATOM 1076 C CA . ALA A 1 139 ? 7.049 2.708 7.358 1.00 77.31 139 ALA A CA 1
ATOM 1077 C C . ALA A 1 139 ? 5.942 1.754 6.897 1.00 77.31 139 ALA A C 1
ATOM 1079 O O . ALA A 1 139 ? 5.129 1.343 7.720 1.00 77.31 139 ALA A O 1
ATOM 1080 N N . ARG A 1 140 ? 5.947 1.327 5.627 1.00 84.31 140 ARG A N 1
ATOM 1081 C CA . ARG A 1 140 ? 4.942 0.381 5.105 1.00 84.31 140 ARG A CA 1
ATOM 1082 C C . ARG A 1 140 ? 4.948 -0.949 5.852 1.00 84.31 140 ARG A C 1
ATOM 1084 O O . ARG A 1 140 ? 3.894 -1.452 6.233 1.00 84.31 140 ARG A O 1
ATOM 1091 N N . LEU A 1 141 ? 6.132 -1.501 6.120 1.00 87.06 141 LEU A N 1
ATOM 1092 C CA . LEU A 1 141 ? 6.262 -2.719 6.921 1.00 87.06 141 LEU A CA 1
ATOM 1093 C C . LEU A 1 141 ? 5.763 -2.504 8.352 1.00 87.06 141 LEU A C 1
ATOM 1095 O O . LEU A 1 141 ? 5.084 -3.371 8.891 1.00 87.06 141 LEU A O 1
ATOM 1099 N N . ALA A 1 142 ? 6.078 -1.367 8.978 1.00 82.19 142 ALA A N 1
ATOM 1100 C CA . ALA A 1 142 ? 5.593 -1.063 10.323 1.00 82.19 142 ALA A CA 1
ATOM 1101 C C . ALA A 1 142 ? 4.063 -0.912 10.367 1.00 82.19 142 ALA A C 1
ATOM 1103 O O . ALA A 1 142 ? 3.436 -1.450 11.277 1.00 82.19 142 ALA A O 1
ATOM 1104 N N . ALA A 1 143 ? 3.457 -0.269 9.367 1.00 80.06 143 ALA A N 1
ATOM 1105 C CA . ALA A 1 143 ? 2.006 -0.180 9.231 1.00 80.06 143 ALA A CA 1
ATOM 1106 C C . ALA A 1 143 ? 1.364 -1.5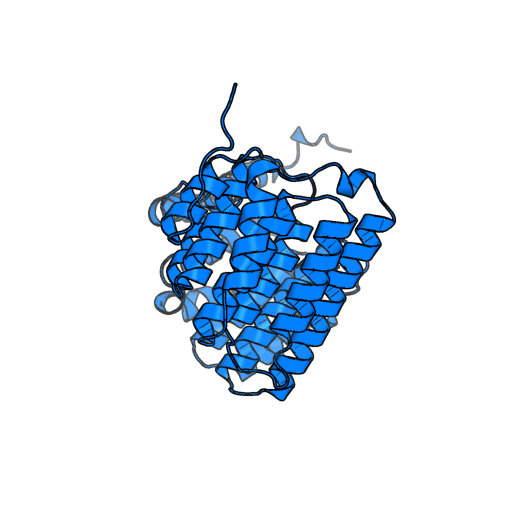64 9.062 1.00 80.06 143 ALA A C 1
ATOM 1108 O O . ALA A 1 143 ? 0.416 -1.898 9.770 1.00 80.06 143 ALA A O 1
ATOM 1109 N N . GLU A 1 144 ? 1.926 -2.427 8.212 1.00 88.25 144 GLU A N 1
ATOM 1110 C CA . GLU A 1 144 ? 1.399 -3.785 8.049 1.00 88.25 144 GLU A CA 1
ATOM 1111 C C . GLU A 1 144 ? 1.529 -4.623 9.330 1.00 88.25 144 GLU A C 1
ATOM 1113 O O . GLU A 1 144 ? 0.641 -5.415 9.641 1.00 88.25 144 GLU A O 1
ATOM 1118 N N . ARG A 1 145 ? 2.576 -4.406 10.137 1.00 86.62 145 ARG A N 1
ATOM 1119 C CA . ARG A 1 145 ? 2.697 -5.039 11.462 1.00 86.62 145 ARG A CA 1
ATOM 1120 C C . ARG A 1 145 ? 1.623 -4.579 12.440 1.00 86.62 145 ARG A C 1
ATOM 1122 O O . ARG A 1 145 ? 1.187 -5.396 13.243 1.00 86.62 145 ARG A O 1
ATOM 1129 N N . VAL A 1 146 ? 1.202 -3.314 12.388 1.00 78.19 146 VAL A N 1
ATOM 1130 C CA . VAL A 1 146 ? 0.056 -2.840 13.180 1.00 78.19 146 VAL A CA 1
ATOM 1131 C C . VAL A 1 146 ? -1.206 -3.588 12.753 1.00 78.19 146 VAL A C 1
ATOM 1133 O O . VAL A 1 146 ? -1.897 -4.141 13.606 1.00 78.19 146 VAL A O 1
ATOM 1136 N N . ARG A 1 147 ? -1.476 -3.662 11.440 1.00 83.38 147 ARG A N 1
ATOM 1137 C CA . ARG A 1 147 ? -2.647 -4.379 10.900 1.00 83.38 147 ARG A CA 1
ATOM 1138 C C . ARG A 1 147 ? -2.634 -5.857 11.306 1.00 83.38 147 ARG A C 1
ATOM 1140 O O . ARG A 1 147 ? -3.668 -6.399 11.687 1.00 83.38 147 ARG A O 1
ATOM 1147 N N . LEU A 1 148 ? -1.466 -6.500 11.259 1.00 87.81 148 LEU A N 1
ATOM 1148 C CA . LEU A 1 148 ? -1.279 -7.882 11.699 1.00 87.81 148 LEU A CA 1
ATOM 1149 C C . LEU A 1 148 ? -1.545 -8.051 13.199 1.00 87.81 148 LEU A C 1
ATOM 1151 O O . LEU A 1 148 ? -2.375 -8.873 13.572 1.00 87.81 148 LEU A O 1
ATOM 1155 N N . ALA A 1 149 ? -0.905 -7.240 14.041 1.00 78.81 149 ALA A N 1
ATOM 1156 C CA . ALA A 1 149 ? -1.081 -7.314 15.486 1.00 78.81 149 ALA A CA 1
ATOM 1157 C C . ALA A 1 149 ? -2.539 -7.076 15.905 1.00 78.81 149 ALA A C 1
ATOM 1159 O O . ALA A 1 149 ? -3.037 -7.736 16.812 1.00 78.81 149 ALA A O 1
ATOM 1160 N N . HIS A 1 150 ? -3.247 -6.178 15.215 1.00 78.12 150 HIS A N 1
ATOM 1161 C CA . HIS A 1 150 ? -4.674 -5.979 15.437 1.00 78.12 150 HIS A CA 1
ATOM 1162 C C . HIS A 1 150 ? -5.503 -7.211 15.057 1.00 78.12 150 HIS A C 1
ATOM 1164 O O . HIS A 1 150 ? -6.343 -7.639 15.847 1.00 78.12 150 HIS A O 1
ATOM 1170 N N . ALA A 1 151 ? -5.242 -7.812 13.891 1.00 80.06 151 ALA A N 1
ATOM 1171 C CA . ALA A 1 151 ? -5.920 -9.037 13.463 1.00 80.06 151 ALA A CA 1
ATOM 1172 C C . ALA A 1 151 ? -5.699 -10.204 14.448 1.00 80.06 151 ALA A C 1
ATOM 1174 O O . ALA A 1 151 ? -6.597 -11.016 14.653 1.00 80.06 151 ALA A O 1
ATOM 1175 N N . GLU A 1 152 ? -4.535 -10.252 15.099 1.00 82.81 152 GLU A N 1
ATOM 1176 C CA . GLU A 1 152 ? -4.198 -11.222 16.149 1.00 82.81 152 GLU A CA 1
ATOM 1177 C C . GLU A 1 152 ? -4.701 -10.834 17.550 1.00 82.81 152 GLU A C 1
ATOM 1179 O O . GLU A 1 152 ? -4.542 -11.615 18.487 1.00 82.81 152 GLU A O 1
ATOM 1184 N N . GLN A 1 153 ? -5.289 -9.643 17.713 1.00 82.00 153 GLN A N 1
ATOM 1185 C CA . GLN A 1 153 ? -5.668 -9.070 19.011 1.00 82.00 153 GLN A CA 1
ATOM 1186 C C . GLN A 1 153 ? -4.480 -8.950 19.994 1.00 82.00 153 GLN A C 1
ATOM 1188 O O . GLN A 1 153 ? -4.644 -9.034 21.212 1.00 82.00 153 GLN A O 1
ATOM 1193 N N . ASP A 1 154 ? -3.270 -8.720 19.474 1.00 78.50 154 ASP A N 1
ATOM 1194 C CA . ASP A 1 154 ? -2.035 -8.553 20.246 1.00 78.50 154 ASP A CA 1
ATOM 1195 C C . ASP A 1 154 ? -1.706 -7.065 20.446 1.00 78.50 154 ASP A C 1
ATOM 1197 O O . ASP A 1 154 ? -0.965 -6.440 19.680 1.00 78.50 154 ASP A O 1
ATOM 1201 N N . ALA A 1 155 ? -2.251 -6.490 21.521 1.00 71.75 155 ALA A N 1
ATOM 1202 C CA . ALA A 1 155 ? -2.073 -5.076 21.854 1.00 71.75 155 ALA A CA 1
ATOM 1203 C C . ALA A 1 155 ? -0.597 -4.667 22.033 1.00 71.75 155 ALA A C 1
ATOM 1205 O O . ALA A 1 155 ? -0.195 -3.573 21.636 1.00 71.75 155 ALA A O 1
ATOM 1206 N N . ARG A 1 156 ? 0.244 -5.556 22.583 1.00 72.69 156 ARG A N 1
ATOM 1207 C CA . ARG A 1 156 ? 1.670 -5.262 22.807 1.00 72.69 156 ARG A CA 1
ATOM 1208 C C . ARG A 1 156 ? 2.435 -5.207 21.491 1.00 72.69 156 ARG A C 1
ATOM 1210 O O . ARG A 1 156 ? 3.286 -4.336 21.305 1.00 72.69 156 ARG A O 1
ATOM 1217 N N . ALA A 1 157 ? 2.146 -6.127 20.571 1.00 72.75 157 ALA A N 1
ATOM 1218 C CA . ALA A 1 157 ? 2.738 -6.086 19.239 1.00 72.75 157 ALA A CA 1
ATOM 1219 C C . ALA A 1 157 ? 2.270 -4.856 18.448 1.00 72.75 157 ALA A C 1
ATOM 1221 O O . ALA A 1 157 ? 3.088 -4.250 17.748 1.00 72.75 157 ALA A O 1
ATOM 1222 N N . ALA A 1 158 ? 1.002 -4.456 18.597 1.00 67.25 158 ALA A N 1
ATOM 1223 C CA . ALA A 1 158 ? 0.465 -3.252 17.970 1.00 67.25 158 ALA A CA 1
ATOM 1224 C C . ALA A 1 158 ? 1.186 -1.997 18.484 1.00 67.25 158 ALA A C 1
ATOM 1226 O O . ALA A 1 158 ? 1.674 -1.202 17.681 1.00 67.25 158 ALA A O 1
ATOM 1227 N N . GLU A 1 159 ? 1.352 -1.858 19.802 1.00 69.38 159 GLU A N 1
ATOM 1228 C CA . GLU A 1 159 ? 2.080 -0.743 20.421 1.00 69.38 159 GLU A CA 1
ATOM 1229 C C . GLU A 1 159 ? 3.529 -0.649 19.923 1.00 69.38 159 GLU A C 1
ATOM 1231 O O . GLU A 1 159 ? 3.991 0.420 19.514 1.00 69.38 159 GLU A O 1
ATOM 1236 N N . ALA A 1 160 ? 4.242 -1.778 19.875 1.00 73.31 160 ALA A N 1
ATOM 1237 C CA . ALA A 1 160 ? 5.613 -1.820 19.376 1.00 73.31 160 ALA A CA 1
ATOM 1238 C C . ALA A 1 160 ? 5.711 -1.424 17.890 1.00 73.31 160 ALA A C 1
ATOM 1240 O O . ALA A 1 160 ? 6.643 -0.714 17.493 1.00 73.31 160 ALA A O 1
ATOM 1241 N N . ALA A 1 161 ? 4.756 -1.861 17.064 1.00 72.00 161 ALA A N 1
ATOM 1242 C CA . ALA A 1 161 ? 4.691 -1.500 15.651 1.00 72.00 161 ALA A CA 1
ATOM 1243 C C . ALA A 1 161 ? 4.366 -0.008 15.457 1.00 72.00 161 ALA A C 1
ATOM 1245 O O . ALA A 1 161 ? 5.012 0.658 14.644 1.00 72.00 161 ALA A O 1
ATOM 1246 N N . PHE A 1 162 ? 3.463 0.556 16.265 1.00 69.88 162 PHE A N 1
ATOM 1247 C CA . PHE A 1 162 ? 3.183 1.993 16.271 1.00 69.88 162 PHE A CA 1
ATOM 1248 C C . PHE A 1 162 ? 4.391 2.827 16.686 1.00 69.88 162 PHE A C 1
ATOM 1250 O O . PHE A 1 162 ? 4.702 3.819 16.028 1.00 69.88 162 PHE A O 1
ATOM 1257 N N . ALA A 1 163 ? 5.107 2.428 17.739 1.00 71.88 163 ALA A N 1
ATOM 1258 C CA . ALA A 1 163 ? 6.326 3.113 18.162 1.00 71.88 163 ALA A CA 1
ATOM 1259 C C . ALA A 1 163 ? 7.374 3.139 17.036 1.00 71.88 163 ALA A C 1
ATOM 1261 O O . ALA A 1 163 ? 8.033 4.155 16.803 1.00 71.88 163 ALA A O 1
ATOM 1262 N N . GLN A 1 164 ? 7.494 2.041 16.285 1.00 74.50 164 GLN A N 1
ATOM 1263 C CA . GLN A 1 164 ? 8.366 1.981 15.117 1.00 74.50 164 GLN A CA 1
ATOM 1264 C C . GLN A 1 164 ? 7.897 2.920 13.996 1.00 74.50 164 GLN A C 1
ATOM 1266 O O . GLN A 1 164 ? 8.718 3.628 13.413 1.00 74.50 164 GLN A O 1
ATOM 1271 N N . LEU A 1 165 ? 6.598 2.952 13.705 1.00 71.19 165 LEU A N 1
ATOM 1272 C CA . LEU A 1 165 ? 6.041 3.816 12.668 1.00 71.19 165 LEU A CA 1
ATOM 1273 C C . LEU A 1 165 ? 6.214 5.304 13.008 1.00 71.19 165 LEU A C 1
ATOM 1275 O O . LEU A 1 165 ? 6.655 6.077 12.159 1.00 71.19 165 LEU A O 1
ATOM 1279 N N . ARG A 1 166 ? 5.997 5.689 14.274 1.00 69.75 166 ARG A N 1
ATOM 1280 C CA . ARG A 1 166 ? 6.298 7.039 14.784 1.00 69.75 166 ARG A CA 1
ATOM 1281 C C . ARG A 1 166 ? 7.754 7.427 14.552 1.00 69.75 166 ARG A C 1
ATOM 1283 O O . ARG A 1 166 ? 8.025 8.523 14.071 1.00 69.75 166 ARG A O 1
ATOM 1290 N N . ARG A 1 167 ? 8.689 6.514 14.822 1.00 75.69 167 ARG A N 1
ATOM 1291 C CA . ARG A 1 167 ? 10.114 6.758 14.573 1.00 75.69 167 ARG A CA 1
ATOM 1292 C C . ARG A 1 167 ? 10.404 7.028 13.094 1.00 75.69 167 ARG A C 1
ATOM 1294 O O . ARG A 1 167 ? 11.240 7.872 12.793 1.00 75.69 167 ARG A O 1
ATOM 1301 N N . PHE A 1 168 ? 9.736 6.344 12.163 1.00 72.88 168 PHE A N 1
ATOM 1302 C CA . PHE A 1 168 ? 9.902 6.635 10.734 1.00 72.88 168 PHE A CA 1
ATOM 1303 C C . PHE A 1 168 ? 9.370 8.022 10.360 1.00 72.88 168 PHE A C 1
ATOM 1305 O O . PHE A 1 168 ? 10.044 8.745 9.633 1.00 72.88 168 PHE A O 1
ATOM 1312 N N . VAL A 1 169 ? 8.235 8.441 10.920 1.00 65.62 169 VAL A N 1
ATOM 1313 C CA . VAL A 1 169 ? 7.711 9.807 10.736 1.00 65.62 169 VAL A CA 1
ATOM 1314 C C . VAL A 1 169 ? 8.697 10.857 11.257 1.00 65.62 169 VAL A C 1
ATOM 1316 O O . VAL A 1 169 ? 8.935 11.871 10.606 1.00 65.62 169 VAL A O 1
ATOM 1319 N N . GLU A 1 170 ? 9.301 10.621 12.422 1.00 69.00 170 GLU A N 1
ATOM 1320 C CA . GLU A 1 170 ? 10.305 11.523 12.994 1.00 69.00 170 GLU A CA 1
ATOM 1321 C C . GLU A 1 170 ? 11.560 11.619 12.119 1.00 69.00 170 GLU A C 1
ATOM 1323 O O . GLU A 1 170 ? 12.055 12.720 11.881 1.00 69.00 170 GLU A O 1
ATOM 1328 N N . LEU A 1 171 ? 12.042 10.488 11.598 1.00 70.75 171 LEU A N 1
ATOM 1329 C CA . LEU A 1 171 ? 13.198 10.449 10.701 1.00 70.75 171 LEU A CA 1
ATOM 1330 C C . LEU A 1 171 ? 12.922 11.153 9.367 1.00 70.75 171 LEU A C 1
ATOM 1332 O O . LEU A 1 171 ? 13.790 11.878 8.882 1.00 70.75 171 LEU A O 1
ATOM 1336 N N . ASP A 1 172 ? 11.726 10.986 8.797 1.00 67.88 172 ASP A N 1
ATOM 1337 C CA . ASP A 1 172 ? 11.294 11.728 7.605 1.00 67.88 172 ASP A CA 1
ATOM 1338 C C . ASP A 1 172 ? 11.285 13.238 7.869 1.00 67.88 172 ASP A C 1
ATOM 1340 O O . ASP A 1 172 ? 11.855 14.027 7.108 1.00 67.88 172 ASP A O 1
ATOM 1344 N N . ARG A 1 173 ? 10.730 13.639 9.018 1.00 63.84 173 ARG A N 1
ATOM 1345 C CA . ARG A 1 173 ? 10.689 15.036 9.451 1.00 63.84 173 ARG A CA 1
ATOM 1346 C C . ARG A 1 173 ? 12.086 15.638 9.585 1.00 63.84 173 ARG A C 1
ATOM 1348 O O . ARG A 1 173 ? 12.317 16.757 9.121 1.00 63.84 173 ARG A O 1
ATOM 1355 N N . ASP A 1 174 ? 13.010 14.929 10.220 1.00 68.94 174 ASP A N 1
ATOM 1356 C CA . ASP A 1 174 ? 14.372 15.420 10.425 1.00 68.94 174 ASP A CA 1
ATOM 1357 C C . ASP A 1 174 ? 15.159 15.467 9.105 1.00 68.94 174 ASP A C 1
ATOM 1359 O O . ASP A 1 174 ? 15.868 16.444 8.848 1.00 68.94 174 ASP A O 1
ATOM 1363 N N . ALA A 1 175 ? 14.953 14.490 8.214 1.00 65.00 175 ALA A N 1
ATOM 1364 C CA . ALA A 1 175 ? 15.512 14.509 6.863 1.00 65.00 175 ALA A CA 1
ATOM 1365 C C . ALA A 1 175 ? 15.017 15.713 6.040 1.00 65.00 175 ALA A C 1
ATOM 1367 O O . ALA A 1 175 ? 15.791 16.281 5.266 1.00 65.00 175 ALA A O 1
ATOM 1368 N N . CYS A 1 176 ? 13.760 16.130 6.231 1.00 60.75 176 CYS A N 1
ATOM 1369 C CA . CYS A 1 176 ? 13.190 17.316 5.588 1.00 60.75 176 CYS A CA 1
ATOM 1370 C C . CYS A 1 176 ? 13.744 18.627 6.167 1.00 60.75 176 CYS A C 1
ATOM 1372 O O . CYS A 1 176 ? 14.058 19.546 5.414 1.00 60.75 176 CYS A O 1
ATOM 1374 N N . ARG A 1 177 ? 13.914 18.724 7.493 1.00 63.69 177 ARG A N 1
ATOM 1375 C CA . ARG A 1 177 ? 14.484 19.926 8.139 1.00 63.69 177 ARG A CA 1
ATOM 1376 C C . ARG A 1 177 ? 15.909 20.225 7.676 1.00 63.69 177 ARG A C 1
ATOM 1378 O O . ARG A 1 177 ? 16.282 21.390 7.582 1.00 63.69 177 ARG A O 1
ATOM 1385 N N . GLY A 1 178 ? 16.694 19.189 7.382 1.00 62.44 178 GLY A N 1
ATOM 1386 C CA . GLY A 1 178 ? 18.058 19.329 6.867 1.00 62.44 178 GLY A CA 1
ATOM 1387 C C . GLY A 1 178 ? 18.158 19.644 5.370 1.00 62.44 178 GLY A C 1
ATOM 1388 O O . GLY A 1 178 ? 19.259 19.926 4.904 1.00 62.44 178 GLY A O 1
ATOM 1389 N N . ARG A 1 179 ? 17.047 19.579 4.618 1.00 57.06 179 ARG A N 1
ATOM 1390 C CA . ARG A 1 179 ? 17.002 19.743 3.152 1.00 57.06 179 ARG A CA 1
ATOM 1391 C C . ARG A 1 179 ? 15.770 20.548 2.708 1.00 57.06 179 ARG A C 1
ATOM 1393 O O . ARG A 1 179 ? 14.790 19.961 2.241 1.00 57.06 179 ARG A O 1
ATOM 1400 N N . PRO A 1 180 ? 15.789 21.888 2.855 1.00 53.50 180 PRO A N 1
ATOM 1401 C CA . PRO A 1 180 ? 14.660 22.768 2.531 1.00 53.50 180 PRO A CA 1
ATOM 1402 C C . PRO A 1 180 ? 14.146 22.631 1.089 1.00 53.50 180 PRO A C 1
ATOM 1404 O O . PRO A 1 180 ? 12.965 22.843 0.825 1.00 53.50 180 PRO A O 1
ATOM 1407 N N . GLU A 1 181 ? 15.008 22.231 0.155 1.00 47.16 181 GLU A N 1
ATOM 1408 C CA . GLU A 1 181 ? 14.679 21.946 -1.243 1.00 47.16 181 GLU A CA 1
ATOM 1409 C C . GLU A 1 181 ? 13.736 20.746 -1.428 1.00 47.16 181 GLU A C 1
ATOM 1411 O O . GLU A 1 181 ? 13.046 20.661 -2.442 1.00 47.16 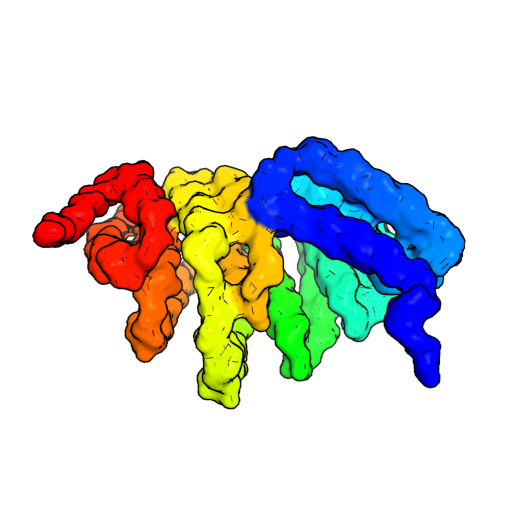181 GLU A O 1
ATOM 1416 N N . LEU A 1 182 ? 13.667 19.838 -0.448 1.00 44.34 182 LEU A N 1
ATOM 1417 C CA . LEU A 1 182 ? 12.674 18.761 -0.402 1.00 44.34 182 LEU A CA 1
ATOM 1418 C C . LEU A 1 182 ? 11.347 19.226 0.216 1.00 44.34 182 LEU A C 1
ATOM 1420 O O . LEU A 1 182 ? 10.318 18.596 -0.014 1.00 44.34 182 LEU A O 1
ATOM 1424 N N . ALA A 1 183 ? 11.356 20.322 0.981 1.00 41.81 183 ALA A N 1
ATOM 1425 C CA . ALA A 1 183 ? 10.182 20.874 1.656 1.00 41.81 183 ALA A CA 1
ATOM 1426 C C . ALA A 1 183 ? 9.385 21.865 0.789 1.00 41.81 183 ALA A C 1
ATOM 1428 O O . ALA A 1 183 ? 8.188 22.016 1.000 1.00 41.81 183 ALA A O 1
ATOM 1429 N N . SER A 1 184 ? 10.011 22.526 -0.192 1.00 39.44 184 SER A N 1
ATOM 1430 C CA . SER A 1 184 ? 9.364 23.500 -1.096 1.00 39.44 184 SER A CA 1
ATOM 1431 C C . SER A 1 184 ? 8.569 22.872 -2.247 1.00 39.44 184 SER A C 1
ATOM 1433 O O . SER A 1 184 ? 7.934 23.572 -3.032 1.00 39.44 184 SER A O 1
ATOM 1435 N N . ARG A 1 185 ? 8.595 21.545 -2.342 1.00 44.72 185 ARG A N 1
ATOM 1436 C CA . ARG A 1 185 ? 7.985 20.739 -3.399 1.00 44.72 185 ARG A CA 1
ATOM 1437 C C . ARG A 1 185 ? 6.677 20.103 -2.908 1.00 44.72 185 ARG A C 1
ATOM 1439 O O . ARG A 1 185 ? 6.455 18.906 -3.048 1.00 44.72 185 ARG A O 1
ATOM 1446 N N . VAL A 1 186 ? 5.864 20.924 -2.243 1.00 42.97 186 VAL A N 1
ATOM 1447 C CA . VAL A 1 186 ? 4.570 20.540 -1.668 1.00 42.97 186 VAL A CA 1
ATOM 1448 C C . VAL A 1 186 ? 3.580 20.303 -2.804 1.00 42.97 186 VAL A C 1
ATOM 1450 O O . VAL 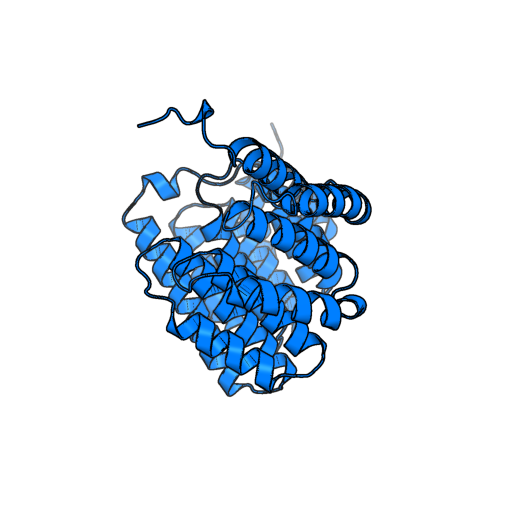A 1 186 ? 3.448 21.153 -3.679 1.00 42.97 186 VAL A O 1
ATOM 1453 N N . ALA A 1 187 ? 2.937 19.141 -2.742 1.00 48.25 187 ALA A N 1
ATOM 1454 C CA . ALA A 1 187 ? 1.827 18.647 -3.543 1.00 48.25 187 ALA A CA 1
ATOM 1455 C C . ALA A 1 187 ? 0.953 19.728 -4.220 1.00 48.25 187 ALA A C 1
ATOM 1457 O O . ALA A 1 187 ? 0.612 20.741 -3.598 1.00 48.25 187 ALA A O 1
ATOM 1458 N N . ASP A 1 188 ? 0.556 19.501 -5.475 1.00 49.47 188 ASP A N 1
ATOM 1459 C CA . ASP A 1 188 ? -0.382 20.367 -6.204 1.00 49.47 188 ASP A CA 1
ATOM 1460 C C . ASP A 1 188 ? -1.813 20.254 -5.645 1.00 49.47 188 ASP A C 1
ATOM 1462 O O . ASP A 1 188 ? -2.115 19.350 -4.855 1.00 49.47 188 ASP A O 1
ATOM 1466 N N . ASP A 1 189 ? -2.689 21.209 -5.974 1.00 43.47 189 ASP A N 1
ATOM 1467 C CA . ASP A 1 189 ? -4.064 21.249 -5.452 1.00 43.47 189 ASP A CA 1
ATOM 1468 C C . ASP A 1 189 ? -4.843 19.950 -5.760 1.00 43.47 189 ASP A C 1
ATOM 1470 O O . ASP A 1 189 ? -5.667 19.561 -4.946 1.00 43.47 189 ASP A O 1
ATOM 1474 N N . GLU A 1 190 ? -4.502 19.208 -6.821 1.00 50.19 190 GLU A N 1
ATOM 1475 C CA . GLU A 1 190 ? -5.160 17.966 -7.261 1.00 50.19 190 GLU A CA 1
ATOM 1476 C C . GLU A 1 190 ? -4.801 16.749 -6.379 1.00 50.19 190 GLU A C 1
ATOM 1478 O O . GLU A 1 190 ? -5.649 15.928 -6.035 1.00 50.19 190 GLU A O 1
ATOM 1483 N N . GLU A 1 191 ? -3.549 16.634 -5.928 1.00 50.12 191 GLU A N 1
ATOM 1484 C CA . GLU A 1 191 ? -3.125 15.644 -4.922 1.00 50.12 191 GLU A CA 1
ATOM 1485 C C . GLU A 1 191 ? -3.815 15.874 -3.559 1.00 50.12 191 GLU A C 1
ATOM 1487 O O . GLU A 1 191 ? -3.886 14.977 -2.720 1.00 50.12 191 GLU A O 1
ATOM 1492 N N . LEU A 1 192 ? -4.376 17.069 -3.327 1.00 44.78 192 LEU A N 1
ATOM 1493 C CA . LEU A 1 192 ? -5.050 17.413 -2.071 1.00 44.78 192 LEU A CA 1
ATOM 1494 C C . LEU A 1 192 ? -6.443 16.819 -2.043 1.00 44.78 192 LEU A C 1
ATOM 1496 O O . LEU A 1 192 ? -6.802 16.150 -1.077 1.00 44.78 192 LEU A O 1
ATOM 1500 N N . GLU A 1 193 ? -7.196 17.070 -3.114 1.00 49.78 193 GLU A N 1
ATOM 1501 C CA . GLU A 1 193 ? -8.556 16.572 -3.358 1.00 49.78 193 GLU A CA 1
ATOM 1502 C C . GLU A 1 193 ? -8.642 15.076 -3.070 1.00 49.78 193 GLU A C 1
ATOM 1504 O O . GLU A 1 193 ? -9.564 14.570 -2.426 1.00 49.78 193 GLU A O 1
ATOM 1509 N N . ARG A 1 194 ? -7.580 14.400 -3.488 1.00 58.72 194 ARG A N 1
ATOM 1510 C CA . ARG A 1 194 ? -7.381 12.972 -3.438 1.00 58.72 194 ARG A CA 1
ATOM 1511 C C . ARG A 1 194 ? -7.142 12.438 -2.029 1.00 58.72 194 ARG A C 1
ATOM 1513 O O . ARG A 1 194 ? -7.928 11.629 -1.548 1.00 58.72 194 ARG A O 1
ATOM 1520 N N . GLU A 1 195 ? -6.140 12.946 -1.315 1.00 52.62 195 GLU A N 1
ATOM 1521 C CA . GLU A 1 195 ? -5.879 12.537 0.076 1.00 52.62 195 GLU A CA 1
ATOM 1522 C C . GLU A 1 195 ? -7.042 12.852 1.029 1.00 52.62 195 GLU A C 1
ATOM 1524 O O . GLU A 1 195 ? -7.263 12.170 2.031 1.00 52.62 195 GLU A O 1
ATOM 1529 N N . LEU A 1 196 ? -7.809 13.892 0.717 1.00 48.16 196 LEU A N 1
ATOM 1530 C CA . LEU A 1 196 ? -8.962 14.289 1.510 1.00 48.16 196 LEU A CA 1
ATOM 1531 C C . LEU A 1 196 ? -10.159 13.388 1.305 1.00 48.16 196 LEU A C 1
ATOM 1533 O O . LEU A 1 196 ? -10.865 13.129 2.274 1.00 48.16 196 LEU A O 1
ATOM 1537 N N . ALA A 1 197 ? -10.375 12.888 0.089 1.00 53.31 197 ALA A N 1
ATOM 1538 C CA . ALA A 1 197 ? -11.398 11.885 -0.154 1.00 53.31 197 ALA A CA 1
ATOM 1539 C C . ALA A 1 197 ? -11.149 10.643 0.725 1.00 53.31 197 ALA A C 1
ATOM 1541 O O . ALA A 1 197 ? -12.076 10.171 1.377 1.00 53.31 197 ALA A O 1
ATOM 1542 N N . VAL A 1 198 ? -9.891 10.204 0.866 1.00 52.59 198 VAL A N 1
ATOM 1543 C CA . VAL A 1 198 ? -9.497 9.121 1.794 1.00 52.59 198 VAL A CA 1
ATOM 1544 C C . VAL A 1 198 ? -9.892 9.454 3.225 1.00 52.59 198 VAL A C 1
ATOM 1546 O O . VAL A 1 198 ? -10.640 8.722 3.864 1.00 52.59 198 VAL A O 1
ATOM 1549 N N . LEU A 1 199 ? -9.410 10.592 3.725 1.00 47.09 199 LEU A N 1
ATOM 1550 C CA . LEU A 1 199 ? -9.616 11.039 5.100 1.00 47.09 199 LEU A CA 1
ATOM 1551 C C . LEU A 1 199 ? -11.094 11.235 5.449 1.00 47.09 199 LEU A C 1
ATOM 1553 O O . LEU A 1 199 ? -11.495 10.995 6.585 1.00 47.09 199 LEU A O 1
ATOM 1557 N N . VAL A 1 200 ? -11.908 11.655 4.484 1.00 49.44 200 VAL A N 1
ATOM 1558 C CA . VAL A 1 200 ? -13.351 11.866 4.637 1.00 49.44 200 VAL A CA 1
ATOM 1559 C C . VAL A 1 200 ? -14.095 10.545 4.740 1.00 49.44 200 VAL A C 1
ATOM 1561 O O . VAL A 1 200 ? -14.935 10.402 5.623 1.00 49.44 200 VAL A O 1
ATOM 1564 N N . GLU A 1 201 ? -13.787 9.575 3.886 1.00 56.16 201 GLU A N 1
ATOM 1565 C CA . GLU A 1 201 ? -14.399 8.248 3.970 1.00 56.16 201 GLU A CA 1
ATOM 1566 C C . GLU A 1 201 ? -13.958 7.511 5.243 1.00 56.16 201 GLU A C 1
ATOM 1568 O O . GLU A 1 201 ? -14.775 6.904 5.938 1.00 56.16 201 GLU A O 1
ATOM 1573 N N . LEU A 1 202 ? -12.699 7.691 5.656 1.00 49.03 202 LEU A N 1
ATOM 1574 C CA . LEU A 1 202 ? -12.228 7.267 6.975 1.00 49.03 202 LEU A CA 1
ATOM 1575 C C . LEU A 1 202 ? -13.027 7.952 8.089 1.00 49.03 202 LEU A C 1
ATOM 1577 O O . LEU A 1 202 ? -13.443 7.296 9.043 1.00 49.03 202 LEU A O 1
ATOM 1581 N N . ALA A 1 203 ? -13.313 9.249 7.944 1.00 44.66 203 ALA A N 1
ATOM 1582 C CA . ALA A 1 203 ? -14.133 9.993 8.892 1.00 44.66 203 ALA A CA 1
ATOM 1583 C C . ALA A 1 203 ? -15.603 9.591 8.905 1.00 44.66 203 ALA A C 1
ATOM 1585 O O . ALA A 1 203 ? -16.289 9.832 9.897 1.00 44.66 203 ALA A O 1
ATOM 1586 N N . LYS A 1 204 ? -16.111 8.981 7.839 1.00 52.41 204 LYS A N 1
ATOM 1587 C CA . LYS A 1 204 ? -17.455 8.395 7.798 1.00 52.41 204 LYS A CA 1
ATOM 1588 C C . LYS A 1 204 ? -17.497 7.001 8.440 1.00 52.41 204 LYS A C 1
ATOM 1590 O O . LYS A 1 204 ? -18.581 6.460 8.619 1.00 52.41 204 LYS A O 1
ATOM 1595 N N . GLY A 1 205 ? -16.348 6.448 8.843 1.00 47.31 205 GLY A N 1
ATOM 1596 C CA . GLY A 1 205 ? -16.246 5.070 9.323 1.00 47.31 205 GLY A CA 1
ATOM 1597 C C . GLY A 1 205 ? -16.308 4.048 8.186 1.00 47.31 205 GLY A C 1
ATOM 1598 O O . GLY A 1 205 ? -16.652 2.894 8.427 1.00 47.31 205 GLY A O 1
ATOM 1599 N N . GLU A 1 206 ? -15.978 4.456 6.957 1.00 54.31 206 GLU A N 1
ATOM 1600 C CA . GLU A 1 206 ? -16.031 3.629 5.750 1.00 54.31 206 GLU A CA 1
ATOM 1601 C C . GLU A 1 206 ? -14.612 3.337 5.212 1.00 54.31 206 GLU A C 1
ATOM 1603 O O . GLU A 1 206 ? -14.214 3.848 4.162 1.00 54.31 206 GLU A O 1
ATOM 1608 N N . PRO A 1 207 ? -13.807 2.491 5.886 1.00 45.50 207 PRO A N 1
ATOM 1609 C CA . PRO A 1 207 ? -12.411 2.240 5.506 1.00 45.50 207 PRO A CA 1
ATOM 1610 C C . PRO A 1 207 ? -12.259 1.636 4.101 1.00 45.50 207 PRO A C 1
ATOM 1612 O O . PRO A 1 207 ? -11.271 1.896 3.422 1.00 45.50 207 PRO A O 1
ATOM 1615 N N . ALA A 1 208 ? -13.254 0.885 3.617 1.00 46.72 208 ALA A N 1
ATOM 1616 C CA . ALA A 1 208 ? -13.263 0.377 2.245 1.00 46.72 208 ALA A CA 1
ATOM 1617 C C . ALA A 1 208 ? -13.489 1.491 1.204 1.00 46.72 208 ALA A C 1
ATOM 1619 O O . ALA A 1 208 ? -12.919 1.442 0.119 1.00 46.72 208 ALA A O 1
ATOM 1620 N N . ALA A 1 209 ? -14.311 2.499 1.519 1.00 52.84 209 ALA A N 1
ATOM 1621 C CA . ALA A 1 209 ? -14.512 3.660 0.650 1.00 52.84 209 ALA A CA 1
ATOM 1622 C C . ALA A 1 209 ? -13.285 4.574 0.653 1.00 52.84 209 ALA A C 1
ATOM 1624 O O . ALA A 1 209 ? -12.898 5.087 -0.394 1.00 52.84 209 ALA A O 1
ATOM 1625 N N . ALA A 1 210 ? -12.617 4.684 1.798 1.00 47.38 210 ALA A N 1
ATOM 1626 C CA . ALA A 1 210 ? -11.357 5.392 1.918 1.00 47.38 210 ALA A CA 1
ATOM 1627 C C . ALA A 1 210 ? -10.237 4.767 1.103 1.00 47.38 210 ALA A C 1
ATOM 1629 O O . ALA A 1 210 ? -9.544 5.481 0.390 1.00 47.38 210 ALA A O 1
ATOM 1630 N N . HIS A 1 211 ? -10.092 3.445 1.165 1.00 46.12 211 HIS A N 1
ATOM 1631 C CA . HIS A 1 211 ? -9.093 2.745 0.369 1.00 46.12 211 HIS A CA 1
ATOM 1632 C C . HIS A 1 211 ? -9.320 2.976 -1.132 1.00 46.12 211 HIS A C 1
ATOM 1634 O O . HIS A 1 211 ? -8.399 3.367 -1.840 1.00 46.12 211 HIS A O 1
ATOM 1640 N N . ARG A 1 212 ? -10.576 2.897 -1.599 1.00 59.28 212 ARG A N 1
ATOM 1641 C CA . ARG A 1 212 ? -10.933 3.248 -2.986 1.00 59.28 212 ARG A CA 1
ATOM 1642 C C . ARG A 1 212 ? -10.623 4.707 -3.329 1.00 59.28 212 ARG A C 1
ATOM 1644 O O . ARG A 1 212 ? -10.155 4.993 -4.424 1.00 59.28 212 ARG A O 1
ATOM 1651 N N . ALA A 1 213 ? -10.873 5.635 -2.407 1.00 51.16 213 ALA A N 1
ATOM 1652 C CA . ALA A 1 213 ? -10.548 7.048 -2.586 1.00 51.16 213 ALA A CA 1
ATOM 1653 C C . ALA A 1 213 ? -9.029 7.313 -2.605 1.00 51.16 213 ALA A C 1
ATOM 1655 O O . ALA A 1 213 ? -8.577 8.246 -3.264 1.00 51.16 213 ALA A O 1
ATOM 1656 N N . TYR A 1 214 ? -8.246 6.490 -1.901 1.00 52.12 214 TYR A N 1
ATOM 1657 C CA . TYR A 1 214 ? -6.786 6.568 -1.864 1.00 52.12 214 TYR A CA 1
ATOM 1658 C C . TYR A 1 214 ? -6.181 6.056 -3.160 1.00 52.12 214 TYR A C 1
ATOM 1660 O O . TYR A 1 214 ? -5.296 6.691 -3.736 1.00 52.12 214 TYR A O 1
ATOM 1668 N N . GLU A 1 215 ? -6.704 4.936 -3.647 1.00 51.56 215 GLU A N 1
ATOM 1669 C CA . GLU A 1 215 ? -6.355 4.405 -4.956 1.00 51.56 215 GLU A CA 1
ATOM 1670 C C . GLU A 1 215 ? -6.756 5.376 -6.065 1.00 51.56 215 GLU A C 1
ATOM 1672 O O . GLU A 1 215 ? -5.966 5.589 -6.969 1.00 51.56 215 GLU A O 1
ATOM 1677 N N . ALA A 1 216 ? -7.892 6.076 -5.934 1.00 54.56 216 ALA A N 1
ATOM 1678 C CA . ALA A 1 216 ? -8.299 7.209 -6.780 1.00 54.56 216 ALA A CA 1
ATOM 1679 C C . ALA A 1 216 ? -7.376 8.440 -6.717 1.00 54.56 216 ALA A C 1
ATOM 1681 O O . ALA A 1 216 ? -7.648 9.465 -7.348 1.00 54.56 216 ALA A O 1
ATOM 1682 N N . GLY A 1 217 ? -6.325 8.371 -5.901 1.00 45.75 217 GLY A N 1
ATOM 1683 C CA . GLY A 1 217 ? -5.777 9.523 -5.223 1.00 45.75 217 GLY A CA 1
ATOM 1684 C C . GLY A 1 217 ? -4.328 9.912 -5.546 1.00 45.75 217 GLY A C 1
ATOM 1685 O O . GLY A 1 217 ? -3.903 11.049 -5.336 1.00 45.75 217 GLY A O 1
ATOM 1686 N N . CYS A 1 218 ? -3.523 9.004 -6.056 1.00 41.53 218 CYS A N 1
ATOM 1687 C CA . CYS A 1 218 ? -2.102 9.262 -6.251 1.00 41.53 218 CYS A CA 1
ATOM 1688 C C . CYS A 1 218 ? -1.884 9.777 -7.701 1.00 41.53 218 CYS A C 1
ATOM 1690 O O . CYS A 1 218 ? -2.422 9.228 -8.624 1.00 41.53 218 CYS A O 1
ATOM 1692 N N . ALA A 1 219 ? -1.135 10.827 -8.033 1.00 44.25 219 ALA A N 1
ATOM 1693 C CA . ALA A 1 219 ? -0.695 11.076 -9.430 1.00 44.25 219 ALA A CA 1
ATOM 1694 C C . ALA A 1 219 ? 0.555 11.956 -9.438 1.00 44.25 219 ALA A C 1
ATOM 1696 O O . ALA A 1 219 ? 0.925 12.510 -8.413 1.00 44.25 219 ALA A O 1
ATOM 1697 N N . LYS A 1 220 ? 1.243 12.024 -10.578 1.00 41.56 220 LYS A N 1
ATOM 1698 C CA . LYS A 1 220 ? 2.692 11.798 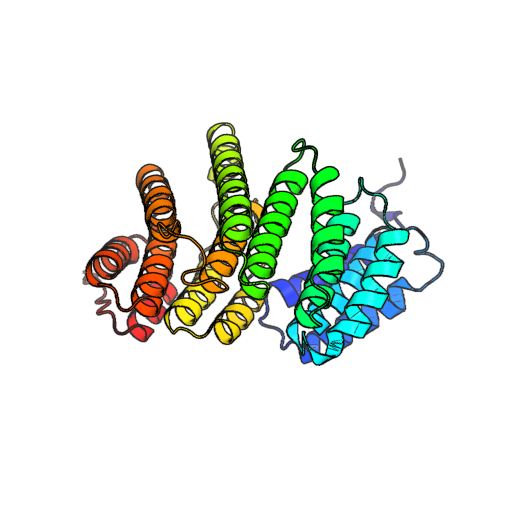-10.685 1.00 41.56 220 LYS A CA 1
ATOM 1699 C C . LYS A 1 220 ? 3.656 12.974 -10.443 1.00 41.56 220 LYS A C 1
ATOM 1701 O O . LYS A 1 220 ? 4.855 12.742 -10.554 1.00 41.56 220 LYS A O 1
ATOM 1706 N N . ASP A 1 221 ? 3.223 14.180 -10.088 1.00 40.25 221 ASP A N 1
ATOM 1707 C CA . ASP A 1 221 ? 4.127 15.352 -10.121 1.00 40.25 221 ASP A CA 1
ATOM 1708 C C . ASP A 1 221 ? 4.599 15.877 -8.755 1.00 40.25 221 ASP A C 1
ATOM 1710 O O . ASP A 1 221 ? 5.310 16.882 -8.681 1.00 40.25 221 ASP A O 1
ATOM 1714 N N . ALA A 1 222 ? 4.313 15.157 -7.668 1.00 38.84 222 ALA A N 1
ATOM 1715 C CA . ALA A 1 222 ? 4.857 15.461 -6.350 1.00 38.84 222 ALA A CA 1
ATOM 1716 C C . ALA A 1 222 ? 6.336 15.045 -6.273 1.00 38.84 222 ALA A C 1
ATOM 1718 O O . ALA A 1 222 ? 6.654 13.857 -6.343 1.00 38.84 222 ALA A O 1
ATOM 1719 N N . PRO A 1 223 ? 7.287 15.961 -6.054 1.00 35.66 223 PRO A N 1
ATOM 1720 C CA . PRO A 1 223 ? 8.703 15.599 -6.029 1.00 35.66 223 PRO A CA 1
ATOM 1721 C C . PRO A 1 223 ? 9.145 14.819 -4.781 1.00 35.66 223 PRO A C 1
ATOM 1723 O O . PRO A 1 223 ? 10.347 14.609 -4.600 1.00 35.66 223 PRO A O 1
ATOM 1726 N N . ASN A 1 224 ? 8.216 14.435 -3.899 1.00 43.03 224 ASN A N 1
ATOM 1727 C CA . ASN A 1 224 ? 8.513 13.609 -2.735 1.00 43.03 224 ASN A CA 1
ATOM 1728 C C . ASN A 1 224 ? 7.284 12.808 -2.232 1.00 43.03 224 ASN A C 1
ATOM 1730 O O . ASN A 1 224 ? 6.758 13.100 -1.154 1.00 43.03 224 ASN A O 1
ATOM 1734 N N . PRO A 1 225 ? 6.822 11.784 -2.979 1.00 42.28 225 PRO A N 1
ATOM 1735 C CA . PRO A 1 225 ? 5.623 11.011 -2.638 1.00 42.28 225 PRO A CA 1
ATOM 1736 C C . PRO A 1 225 ? 5.753 10.236 -1.315 1.00 42.28 225 PRO A C 1
ATOM 1738 O O . PRO A 1 225 ? 4.751 9.898 -0.689 1.00 42.28 225 PRO A O 1
ATOM 1741 N N . GLY A 1 226 ? 6.971 9.972 -0.827 1.00 43.19 226 GLY A N 1
ATOM 1742 C CA . GLY A 1 226 ? 7.144 9.163 0.382 1.00 43.19 226 GLY A CA 1
ATOM 1743 C C . GLY A 1 226 ? 6.679 9.841 1.676 1.00 43.19 226 GLY A C 1
ATOM 1744 O O . GLY A 1 226 ? 6.294 9.133 2.601 1.00 43.19 226 GLY A O 1
ATOM 1745 N N . ARG A 1 227 ? 6.649 11.181 1.752 1.00 51.78 227 ARG A N 1
ATOM 1746 C CA . ARG A 1 227 ? 6.271 11.904 2.981 1.00 51.78 227 ARG A CA 1
ATOM 1747 C C . ARG A 1 227 ? 4.793 11.688 3.293 1.00 51.78 227 ARG A C 1
ATOM 1749 O O . ARG A 1 227 ? 4.424 11.376 4.424 1.00 51.78 227 ARG A O 1
ATOM 1756 N N . LEU A 1 228 ? 3.964 11.814 2.262 1.00 50.75 228 LEU A N 1
ATOM 1757 C CA . LEU A 1 228 ? 2.522 11.601 2.332 1.00 50.75 228 LEU A CA 1
ATOM 1758 C C . LEU A 1 228 ? 2.199 10.118 2.490 1.00 50.75 228 LEU A C 1
ATOM 1760 O O . LEU A 1 228 ? 1.312 9.765 3.256 1.00 50.75 228 LEU A O 1
ATOM 1764 N N . LEU A 1 229 ? 2.989 9.241 1.872 1.00 55.16 229 LEU A N 1
ATOM 1765 C CA . LEU A 1 229 ? 2.809 7.802 2.013 1.00 55.16 229 LEU A CA 1
ATOM 1766 C C . LEU A 1 229 ? 3.093 7.285 3.430 1.00 55.16 229 LEU A C 1
ATOM 1768 O O . LEU A 1 229 ? 2.352 6.440 3.918 1.00 55.16 229 LEU A O 1
ATOM 1772 N N . ILE A 1 230 ? 4.124 7.786 4.119 1.00 56.81 230 ILE A N 1
ATOM 1773 C CA . ILE A 1 230 ? 4.416 7.385 5.509 1.00 56.81 230 ILE A CA 1
ATOM 1774 C C . ILE A 1 230 ? 3.284 7.834 6.446 1.00 56.81 230 ILE A C 1
ATOM 1776 O O . ILE A 1 230 ? 2.879 7.090 7.339 1.00 56.81 230 ILE A O 1
ATOM 1780 N N . GLN A 1 231 ? 2.753 9.040 6.228 1.00 59.38 231 GLN A N 1
ATOM 1781 C CA . GLN A 1 231 ? 1.620 9.574 6.989 1.00 59.38 231 GLN A CA 1
ATOM 1782 C C . GLN A 1 231 ? 0.309 8.843 6.663 1.00 59.38 231 GLN A C 1
ATOM 1784 O O . GLN A 1 231 ? -0.479 8.584 7.569 1.00 59.38 231 GLN A O 1
ATOM 1789 N N . HIS A 1 232 ? 0.106 8.455 5.404 1.00 60.69 232 HIS A N 1
ATOM 1790 C CA . HIS A 1 232 ? -1.030 7.655 4.956 1.00 60.69 232 HIS A CA 1
ATOM 1791 C C . HIS A 1 232 ? -1.008 6.244 5.550 1.00 60.69 232 HIS A C 1
ATOM 1793 O O . HIS A 1 232 ? -1.999 5.794 6.110 1.00 60.69 232 HIS A O 1
ATOM 1799 N N . GLU A 1 233 ? 0.132 5.557 5.500 1.00 63.47 233 GLU A N 1
ATOM 1800 C CA . GLU A 1 233 ? 0.279 4.209 6.064 1.00 63.47 233 GLU A CA 1
ATOM 1801 C C . GLU A 1 233 ? 0.070 4.211 7.581 1.00 63.47 233 GLU A C 1
ATOM 1803 O O . GLU A 1 233 ? -0.511 3.284 8.142 1.00 63.47 233 GLU A O 1
ATOM 1808 N N . LEU A 1 234 ? 0.480 5.290 8.248 1.00 62.66 234 LEU A N 1
ATOM 1809 C CA . LEU A 1 234 ? 0.174 5.518 9.652 1.00 62.66 234 LEU A CA 1
ATOM 1810 C C . LEU A 1 234 ? -1.315 5.733 9.897 1.00 62.66 234 LEU A C 1
ATOM 1812 O O . LEU A 1 234 ? -1.872 5.113 10.795 1.00 62.66 234 LEU A O 1
ATOM 1816 N N . LEU A 1 235 ? -1.965 6.563 9.096 1.00 62.03 235 LEU A N 1
ATOM 1817 C CA . LEU A 1 235 ? -3.397 6.795 9.187 1.00 62.03 235 LEU A CA 1
ATOM 1818 C C . LEU A 1 235 ? -4.207 5.508 8.953 1.00 62.03 235 LEU A C 1
ATOM 1820 O O . LEU A 1 235 ? -5.066 5.176 9.769 1.00 62.03 235 LEU A O 1
ATOM 1824 N N . GLU A 1 236 ? -3.903 4.746 7.900 1.00 64.06 236 GLU A N 1
ATOM 1825 C CA . GLU A 1 236 ? -4.548 3.457 7.637 1.00 64.06 236 GLU A CA 1
ATOM 1826 C C . GLU A 1 236 ? -4.311 2.462 8.777 1.00 64.06 236 GLU A C 1
ATOM 1828 O O . GLU A 1 236 ? -5.239 1.767 9.186 1.00 64.06 236 GLU A O 1
ATOM 1833 N N . ALA A 1 237 ? -3.096 2.401 9.328 1.00 61.28 237 ALA A N 1
ATOM 1834 C CA . ALA A 1 237 ? -2.782 1.534 10.460 1.00 61.28 237 ALA A CA 1
ATOM 1835 C C . ALA A 1 237 ? -3.586 1.902 11.720 1.00 61.28 237 ALA A C 1
ATOM 1837 O O . ALA A 1 237 ? -4.076 1.015 12.419 1.00 61.28 237 ALA A O 1
ATOM 1838 N N . LEU A 1 238 ? -3.757 3.197 12.002 1.00 59.62 238 LEU A N 1
ATOM 1839 C CA . LEU A 1 238 ? -4.550 3.690 13.136 1.00 59.62 238 LEU A CA 1
ATOM 1840 C C . LEU A 1 238 ? -6.039 3.364 12.981 1.00 59.62 238 LEU A C 1
ATOM 1842 O O . LEU A 1 238 ? -6.713 3.056 13.964 1.00 59.62 238 LEU A O 1
ATOM 1846 N N . LEU A 1 239 ? -6.550 3.415 11.753 1.00 60.75 239 LEU A N 1
ATOM 1847 C CA . LEU A 1 239 ? -7.968 3.200 11.462 1.00 60.75 239 LEU A CA 1
ATOM 1848 C C . LEU A 1 239 ? -8.326 1.731 11.293 1.00 60.75 239 LEU A C 1
ATOM 1850 O O . LEU A 1 239 ? -9.450 1.341 11.593 1.00 60.75 239 LEU A O 1
ATOM 1854 N N . ALA A 1 240 ? -7.364 0.905 10.891 1.00 61.78 240 ALA A N 1
ATOM 1855 C CA . ALA A 1 240 ? -7.502 -0.541 10.901 1.00 61.78 240 ALA A CA 1
ATOM 1856 C C . ALA A 1 240 ? -7.497 -1.129 12.320 1.00 61.78 240 ALA A C 1
ATOM 1858 O O . ALA A 1 240 ? -7.845 -2.294 12.465 1.00 61.78 240 ALA A O 1
ATOM 1859 N N . ALA A 1 241 ? -7.091 -0.367 13.346 1.00 57.78 241 ALA A N 1
ATOM 1860 C CA . ALA A 1 241 ? -6.876 -0.878 14.699 1.00 57.78 241 ALA A CA 1
ATOM 1861 C C . ALA A 1 241 ? -7.441 0.019 15.827 1.00 57.78 241 ALA A C 1
ATOM 1863 O O . ALA A 1 241 ? -6.715 0.353 16.774 1.00 57.78 241 ALA A O 1
ATOM 1864 N N . PRO A 1 242 ? -8.727 0.424 15.786 1.00 56.59 242 PRO A N 1
ATOM 1865 C CA . PRO A 1 242 ? -9.303 1.262 16.830 1.00 56.59 242 PRO A CA 1
ATOM 1866 C C . PRO A 1 242 ? -9.293 0.522 18.179 1.00 56.59 242 PRO A C 1
ATOM 1868 O O . PRO A 1 242 ? -9.860 -0.556 18.319 1.00 56.59 242 PRO A O 1
ATOM 1871 N N . GLY A 1 243 ? -8.637 1.109 19.184 1.00 57.69 243 GLY A N 1
ATOM 1872 C CA . GLY A 1 243 ? -8.566 0.588 20.553 1.00 57.69 243 GLY A CA 1
ATOM 1873 C C . GLY A 1 243 ? -7.466 -0.449 20.788 1.00 57.69 243 GLY A C 1
ATOM 1874 O O . GLY A 1 243 ? -7.402 -1.020 21.869 1.00 57.69 243 GLY A O 1
ATOM 1875 N N . ALA A 1 244 ? -6.590 -0.695 19.807 1.00 54.97 244 ALA A N 1
ATOM 1876 C CA . ALA A 1 244 ? -5.566 -1.736 19.912 1.00 54.97 244 ALA A CA 1
ATOM 1877 C C . ALA A 1 244 ? -4.436 -1.432 20.914 1.00 54.97 244 ALA A C 1
ATOM 1879 O O . ALA A 1 244 ? -3.654 -2.325 21.222 1.00 54.97 244 ALA A O 1
ATOM 1880 N N . VAL A 1 245 ? -4.318 -0.197 21.408 1.00 53.78 245 VAL A N 1
ATOM 1881 C CA . VAL A 1 245 ? -3.247 0.222 22.321 1.00 53.78 245 VAL A CA 1
ATOM 1882 C C . VAL A 1 245 ? -3.826 1.147 23.391 1.00 53.78 245 VAL A C 1
ATOM 1884 O O . VAL A 1 245 ? -4.558 2.079 23.058 1.00 53.78 245 VAL A O 1
ATOM 1887 N N . GLU A 1 246 ? -3.489 0.896 24.661 1.00 59.00 246 GLU A N 1
ATOM 1888 C CA . GLU A 1 246 ? -3.767 1.796 25.786 1.00 59.00 246 GLU A CA 1
ATOM 1889 C C . GLU A 1 246 ? -2.455 2.295 26.429 1.00 59.00 246 GLU A C 1
ATOM 1891 O O . GLU A 1 246 ? -1.610 1.474 26.786 1.00 59.00 246 GLU A O 1
ATOM 1896 N N . PRO A 1 247 ? -2.291 3.618 26.639 1.00 64.81 247 PRO A N 1
ATOM 1897 C CA . PRO A 1 247 ? -3.195 4.669 26.179 1.00 64.81 247 PRO A CA 1
ATOM 1898 C C . PRO A 1 247 ? -3.219 4.732 24.649 1.00 64.81 247 PRO A C 1
ATOM 1900 O O . PRO A 1 247 ? -2.223 4.431 23.994 1.00 64.81 247 PRO A O 1
ATOM 1903 N N . ASP A 1 248 ? -4.361 5.134 24.092 1.00 65.12 248 ASP A N 1
ATOM 1904 C CA . ASP A 1 248 ? -4.498 5.305 22.649 1.00 65.12 248 ASP A CA 1
ATOM 1905 C C . ASP A 1 248 ? -3.391 6.244 22.132 1.00 65.12 248 ASP A C 1
ATOM 1907 O O . ASP A 1 248 ? -3.311 7.387 22.593 1.00 65.12 248 ASP A O 1
ATOM 1911 N N . PRO A 1 249 ? -2.506 5.797 21.222 1.00 62.34 249 PRO A N 1
ATOM 1912 C CA . PRO A 1 249 ? -1.419 6.625 20.722 1.00 62.34 249 PRO A CA 1
ATOM 1913 C C . PRO A 1 249 ? -1.904 7.653 19.696 1.00 62.34 249 PRO A C 1
ATOM 1915 O O . PRO A 1 249 ? -1.167 8.599 19.402 1.00 62.34 249 PRO A O 1
ATOM 1918 N N . VAL A 1 250 ? -3.119 7.490 19.151 1.00 67.75 250 VAL A N 1
ATOM 1919 C CA . VAL A 1 250 ? -3.653 8.338 18.080 1.00 67.75 250 VAL A CA 1
ATOM 1920 C C . VAL A 1 250 ? -3.714 9.815 18.497 1.00 67.75 250 VAL A C 1
ATOM 1922 O O . VAL A 1 250 ? -3.197 10.634 17.741 1.00 67.75 250 VAL A O 1
ATOM 1925 N N . PRO A 1 251 ? -4.230 10.211 19.682 1.00 75.50 251 PRO A N 1
ATOM 1926 C CA . PRO A 1 251 ? -4.295 11.622 20.069 1.00 75.50 251 PRO A CA 1
ATOM 1927 C C . PRO A 1 251 ? -2.925 12.291 20.169 1.00 75.50 251 PRO A C 1
ATOM 1929 O O . PRO A 1 251 ? -2.752 13.405 19.685 1.00 75.50 251 PRO A O 1
ATOM 1932 N N . ALA A 1 252 ? -1.938 11.612 20.765 1.00 68.94 252 ALA A N 1
ATOM 1933 C CA . ALA A 1 252 ? -0.585 12.154 20.901 1.00 68.94 252 ALA A CA 1
ATOM 1934 C C . ALA A 1 252 ? 0.073 12.360 19.531 1.00 68.94 252 ALA A C 1
ATOM 1936 O O . ALA A 1 252 ? 0.750 13.357 19.297 1.00 68.94 252 ALA A O 1
ATOM 1937 N N . LEU A 1 253 ? -0.160 11.431 18.608 1.00 63.81 253 LEU A N 1
ATOM 1938 C CA . LEU A 1 253 ? 0.348 11.516 17.251 1.00 63.81 253 LEU A CA 1
ATOM 1939 C C . LEU A 1 253 ? -0.360 12.591 16.418 1.00 63.81 253 LEU A C 1
ATOM 1941 O O . LEU A 1 253 ? 0.314 13.362 15.740 1.00 63.81 253 LEU A O 1
ATOM 1945 N N . LEU A 1 254 ? -1.691 12.667 16.471 1.00 73.06 254 LEU A N 1
ATOM 1946 C CA . LEU A 1 254 ? -2.453 13.729 15.812 1.00 73.06 254 LEU A CA 1
ATOM 1947 C C . LEU A 1 254 ? -2.031 15.104 16.337 1.00 73.06 254 LEU A C 1
ATOM 1949 O O . LEU A 1 254 ? -1.882 16.038 15.554 1.00 73.06 254 LEU A O 1
ATOM 1953 N N . ASP A 1 255 ? -1.763 15.223 17.639 1.00 77.12 255 ASP A N 1
ATOM 1954 C CA . ASP A 1 255 ? -1.219 16.438 18.242 1.00 77.12 255 ASP A CA 1
ATOM 1955 C C . ASP A 1 255 ? 0.208 16.754 17.756 1.00 77.12 255 ASP A C 1
ATOM 1957 O O . ASP A 1 255 ? 0.514 17.907 17.450 1.00 77.12 255 ASP A O 1
ATOM 1961 N N . ASP A 1 256 ? 1.080 15.755 17.621 1.00 66.69 256 ASP A N 1
ATOM 1962 C CA . ASP A 1 256 ? 2.424 15.945 17.060 1.00 66.69 256 ASP A CA 1
ATOM 1963 C C . ASP A 1 256 ? 2.373 16.365 15.578 1.00 66.69 256 ASP A C 1
ATOM 1965 O O . ASP A 1 256 ? 3.090 17.285 15.168 1.00 66.69 256 ASP A O 1
ATOM 1969 N N . MET A 1 257 ? 1.503 15.740 14.775 1.00 67.50 257 MET A N 1
ATOM 1970 C CA . MET A 1 257 ? 1.267 16.111 13.375 1.00 67.50 257 MET A CA 1
ATOM 1971 C C . MET A 1 257 ? 0.681 17.523 13.272 1.00 67.50 257 MET A C 1
ATOM 1973 O O . MET A 1 257 ? 1.131 18.320 12.447 1.00 67.50 257 MET A O 1
ATOM 1977 N N . ARG A 1 258 ? -0.265 17.877 14.146 1.00 81.25 258 ARG A N 1
ATOM 1978 C CA . ARG A 1 258 ? -0.830 19.227 14.247 1.00 81.25 258 ARG A CA 1
ATOM 1979 C C . ARG A 1 258 ? 0.261 20.251 14.542 1.00 81.25 258 ARG A C 1
ATOM 1981 O O . ARG A 1 258 ? 0.476 21.152 13.738 1.00 81.25 258 ARG A O 1
ATOM 1988 N N . ARG A 1 259 ? 1.011 20.072 15.633 1.00 72.81 259 ARG A N 1
ATOM 1989 C CA . ARG A 1 259 ? 2.095 20.988 16.025 1.00 72.81 259 ARG A CA 1
ATOM 1990 C C . ARG A 1 259 ? 3.127 21.154 14.915 1.00 72.81 259 ARG A C 1
ATOM 1992 O O . ARG A 1 259 ? 3.620 22.256 14.686 1.00 72.81 259 ARG A O 1
ATOM 1999 N N . PHE A 1 260 ? 3.447 20.073 14.207 1.00 64.94 260 PHE A N 1
ATOM 2000 C CA . PHE A 1 260 ? 4.346 20.132 13.063 1.00 64.94 260 PHE A CA 1
ATOM 2001 C C . PHE A 1 260 ? 3.772 20.972 11.915 1.00 64.94 260 PHE A C 1
ATOM 2003 O O . PHE A 1 260 ? 4.434 21.900 11.454 1.00 64.94 260 PHE A O 1
ATOM 2010 N N . THR A 1 261 ? 2.554 20.673 11.468 1.00 63.75 261 THR A N 1
ATOM 2011 C CA . THR A 1 261 ? 1.922 21.359 10.327 1.00 63.75 261 THR A CA 1
ATOM 2012 C C . THR A 1 261 ? 1.662 22.841 10.607 1.00 63.75 261 THR A C 1
ATOM 2014 O O . THR A 1 261 ? 1.902 23.679 9.735 1.00 63.75 261 THR A O 1
ATOM 2017 N N . GLU A 1 262 ? 1.288 23.185 11.842 1.00 72.31 262 GLU A N 1
ATOM 2018 C CA . GLU A 1 262 ? 1.160 24.565 12.320 1.00 72.31 262 GLU A CA 1
ATOM 2019 C C . GLU A 1 262 ? 2.507 25.297 12.319 1.00 72.31 262 GLU A C 1
ATOM 2021 O O . GLU A 1 262 ? 2.611 26.391 11.764 1.00 72.31 262 GLU A O 1
ATOM 2026 N N . ALA A 1 263 ? 3.560 24.687 12.878 1.00 66.31 263 ALA A N 1
ATOM 2027 C CA . ALA A 1 263 ? 4.890 25.297 12.946 1.00 66.31 263 ALA A CA 1
ATOM 2028 C C . ALA A 1 263 ? 5.517 25.534 11.565 1.00 66.31 263 ALA A C 1
ATOM 2030 O O . ALA A 1 263 ? 6.325 26.446 11.403 1.00 66.31 263 ALA A O 1
ATOM 2031 N N . GLN A 1 264 ? 5.175 24.708 10.575 1.00 64.38 264 GLN A N 1
ATOM 2032 C CA . GLN A 1 264 ? 5.640 24.882 9.200 1.00 64.38 264 GLN A CA 1
ATOM 2033 C C . GLN A 1 264 ? 4.764 25.836 8.374 1.00 64.38 264 GLN A C 1
ATOM 2035 O O . GLN A 1 264 ? 5.127 26.173 7.250 1.00 64.38 264 GLN A O 1
ATOM 2040 N N . GLY A 1 265 ? 3.619 26.278 8.907 1.00 70.06 265 GLY A N 1
ATOM 2041 C CA . GLY A 1 265 ? 2.679 27.111 8.163 1.00 70.06 265 GLY A CA 1
ATOM 2042 C C . GLY A 1 265 ? 2.105 26.392 6.942 1.00 70.06 265 GLY A C 1
ATOM 2043 O O . GLY A 1 265 ? 1.940 27.015 5.897 1.00 70.06 265 GLY A O 1
ATOM 2044 N N . TYR A 1 266 ? 1.822 25.089 7.060 1.00 69.44 266 TYR A N 1
ATOM 2045 C CA . TYR A 1 266 ? 1.230 24.273 5.998 1.00 69.44 266 TYR A CA 1
ATOM 2046 C C . TYR A 1 266 ? -0.285 24.136 6.220 1.00 69.44 266 TYR A C 1
ATOM 2048 O O . TYR A 1 266 ? -0.734 23.129 6.772 1.00 69.44 266 TYR A O 1
ATOM 2056 N N . PRO A 1 267 ? -1.109 25.123 5.800 1.00 66.62 267 PRO A N 1
ATOM 2057 C CA . PRO A 1 267 ? -2.555 25.108 6.048 1.00 66.62 267 PRO A CA 1
ATOM 2058 C C . PRO A 1 267 ? -3.239 23.876 5.443 1.00 66.62 267 PRO A C 1
ATOM 2060 O O . PRO A 1 267 ? -4.214 23.372 5.987 1.00 66.62 267 PRO A O 1
ATOM 2063 N N . ARG A 1 268 ? -2.677 23.355 4.350 1.00 64.38 268 ARG A N 1
ATOM 2064 C CA . ARG A 1 268 ? -3.096 22.121 3.688 1.00 64.38 268 ARG A CA 1
ATOM 2065 C C . ARG A 1 268 ? -2.970 20.892 4.586 1.00 64.38 268 ARG A C 1
ATOM 2067 O O . ARG A 1 268 ? -3.940 20.166 4.782 1.00 64.38 268 ARG A O 1
ATOM 2074 N N . ASP A 1 269 ? -1.780 20.656 5.123 1.00 65.88 269 ASP A N 1
ATOM 2075 C CA . ASP A 1 269 ? -1.524 19.483 5.958 1.00 65.88 269 ASP A CA 1
ATOM 2076 C C . ASP A 1 269 ? -2.265 19.604 7.299 1.00 65.88 269 ASP A C 1
ATOM 2078 O O . ASP A 1 269 ? -2.771 18.613 7.818 1.00 65.88 269 ASP A O 1
ATOM 2082 N N . ALA A 1 270 ? -2.422 20.828 7.815 1.00 70.62 270 ALA A N 1
ATOM 2083 C CA . ALA A 1 270 ? -3.237 21.092 8.999 1.00 70.62 270 ALA A CA 1
ATOM 2084 C C . ALA A 1 270 ? -4.711 20.681 8.799 1.00 70.62 270 ALA A C 1
ATOM 2086 O O . ALA A 1 270 ? -5.310 20.093 9.700 1.00 70.62 270 ALA A O 1
ATOM 2087 N N . ALA A 1 271 ? -5.287 20.917 7.611 1.00 72.62 271 ALA A N 1
ATOM 2088 C CA . ALA A 1 271 ? -6.643 20.469 7.281 1.00 72.62 271 ALA A CA 1
ATOM 2089 C C . ALA A 1 271 ? -6.763 18.932 7.252 1.00 72.62 271 ALA A C 1
ATOM 2091 O O . ALA A 1 271 ? -7.735 18.380 7.768 1.00 72.62 271 ALA A O 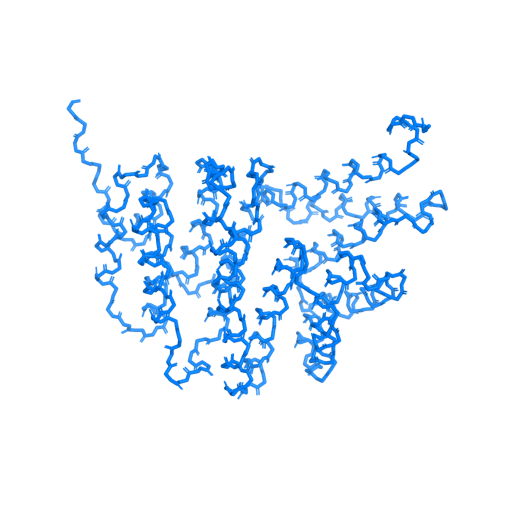1
ATOM 2092 N N . LYS A 1 272 ? -5.755 18.227 6.720 1.00 69.00 272 LYS A N 1
ATOM 2093 C CA . LYS A 1 272 ? -5.719 16.753 6.709 1.00 69.00 272 LYS A CA 1
ATOM 2094 C C . LYS A 1 272 ? -5.663 16.165 8.116 1.00 69.00 272 LYS A C 1
ATOM 2096 O O . LYS A 1 272 ? -6.415 15.248 8.431 1.00 69.00 272 LYS A O 1
ATOM 2101 N N . VAL A 1 273 ? -4.808 16.723 8.975 1.00 74.69 273 VAL A N 1
ATOM 2102 C CA . VAL A 1 273 ? -4.710 16.309 10.384 1.00 74.69 273 VAL A CA 1
ATOM 2103 C C . VAL A 1 273 ? -6.039 16.531 11.103 1.00 74.69 273 VAL A C 1
ATOM 2105 O O . VAL A 1 273 ? -6.490 15.651 11.830 1.00 74.69 273 VAL A O 1
ATOM 2108 N N . ALA A 1 274 ? -6.703 17.664 10.860 1.00 78.62 274 ALA A N 1
ATOM 2109 C CA . ALA A 1 274 ? -8.010 17.944 11.445 1.00 78.62 274 ALA A CA 1
ATOM 2110 C C . ALA A 1 274 ? -9.090 16.945 10.983 1.00 78.62 274 ALA A C 1
ATOM 2112 O O . ALA A 1 274 ? -9.909 16.518 11.792 1.00 78.62 274 ALA A O 1
ATOM 2113 N N . LEU A 1 275 ? -9.072 16.511 9.719 1.00 74.12 275 LEU A N 1
ATOM 2114 C CA . LEU A 1 275 ? -9.980 15.469 9.224 1.00 74.12 275 LEU A CA 1
ATOM 2115 C C . LEU A 1 275 ? -9.696 14.092 9.827 1.00 74.12 275 LEU A C 1
ATOM 2117 O O . LEU A 1 275 ? -10.635 13.403 10.221 1.00 74.12 275 LEU A O 1
ATOM 2121 N N . ALA A 1 276 ? -8.423 13.714 9.957 1.00 71.12 276 ALA A N 1
ATOM 2122 C CA . ALA A 1 276 ? -8.031 12.490 10.653 1.00 71.12 276 ALA A CA 1
ATOM 2123 C C . ALA A 1 276 ? -8.492 12.504 12.123 1.00 71.12 276 ALA A C 1
ATOM 2125 O O . ALA A 1 276 ? -8.956 11.493 12.646 1.00 71.12 276 ALA A O 1
ATOM 2126 N N . GLU A 1 277 ? -8.409 13.662 12.781 1.00 79.38 277 GLU A N 1
ATOM 2127 C CA . GLU A 1 277 ? -8.871 13.856 14.156 1.00 79.38 277 GLU A CA 1
ATOM 2128 C C . GLU A 1 277 ? -10.399 13.759 14.271 1.00 79.38 277 GLU A C 1
ATOM 2130 O O . GLU A 1 277 ? -10.892 13.082 15.170 1.00 79.38 277 GLU A O 1
ATOM 2135 N N . ILE A 1 278 ? -11.153 14.329 13.322 1.00 77.75 278 ILE A N 1
ATOM 2136 C CA . ILE A 1 278 ? -12.611 14.138 13.222 1.00 77.75 278 ILE A CA 1
ATOM 2137 C C . ILE A 1 278 ? -12.950 12.649 13.062 1.00 77.75 278 ILE A C 1
ATOM 2139 O O . ILE A 1 278 ? -13.829 12.143 13.761 1.00 77.75 278 ILE A O 1
ATOM 2143 N N . ALA A 1 279 ? -12.243 11.940 12.175 1.00 70.62 279 ALA A N 1
ATOM 2144 C CA . ALA A 1 279 ? -12.453 10.514 11.941 1.00 70.62 279 ALA A CA 1
ATOM 2145 C C . ALA A 1 279 ? -12.248 9.679 13.201 1.00 70.62 279 ALA A C 1
ATOM 2147 O O . ALA A 1 279 ? -13.083 8.847 13.562 1.00 70.62 279 ALA A O 1
ATOM 2148 N N . TRP A 1 280 ? -11.143 9.940 13.892 1.00 77.06 280 TRP A N 1
ATOM 2149 C CA . TRP A 1 280 ? -10.819 9.260 15.130 1.00 77.06 280 TRP A CA 1
ATOM 2150 C C . TRP A 1 280 ? -11.840 9.564 16.236 1.00 77.06 280 TRP A C 1
ATOM 2152 O O . TRP A 1 280 ? -12.323 8.630 16.881 1.00 77.06 280 TRP A O 1
ATOM 2162 N N . CYS A 1 281 ? -12.231 10.834 16.419 1.00 80.19 281 CYS A N 1
ATOM 2163 C CA . CYS A 1 281 ? -13.254 11.216 17.396 1.00 80.19 281 CYS A CA 1
ATOM 2164 C C . CYS A 1 281 ? -14.571 10.476 17.130 1.00 80.19 281 CYS A C 1
ATOM 2166 O O . CYS A 1 281 ? -15.131 9.894 18.056 1.00 80.19 281 CYS A O 1
ATOM 2168 N N . ARG A 1 282 ? -15.024 10.397 15.873 1.00 78.75 282 ARG A N 1
ATOM 2169 C CA . ARG A 1 282 ? -16.233 9.640 15.497 1.00 78.75 282 ARG A CA 1
ATOM 2170 C C . ARG A 1 282 ? -16.151 8.172 15.852 1.00 78.75 282 ARG A C 1
ATOM 2172 O O . ARG A 1 282 ? -17.057 7.652 16.499 1.00 78.75 282 ARG A O 1
ATOM 2179 N N . ALA A 1 283 ? -15.052 7.521 15.476 1.00 67.81 283 ALA A N 1
ATOM 2180 C CA . ALA A 1 283 ? -14.834 6.104 15.752 1.00 67.81 283 ALA A CA 1
ATOM 2181 C C . ALA A 1 283 ? -14.838 5.780 17.259 1.00 67.81 283 ALA A C 1
ATOM 2183 O O . ALA A 1 283 ? -15.062 4.634 17.642 1.00 67.81 283 ALA A O 1
ATOM 2184 N N . ARG A 1 284 ? -14.601 6.777 18.122 1.00 76.88 284 ARG A N 1
ATOM 2185 C CA . ARG A 1 284 ? -14.575 6.639 19.586 1.00 76.88 284 ARG A CA 1
ATOM 2186 C C . ARG A 1 284 ? -15.752 7.304 20.303 1.00 76.88 284 ARG A C 1
ATOM 2188 O O . ARG A 1 284 ? -15.787 7.268 21.529 1.00 76.88 284 ARG A O 1
ATOM 2195 N N . GLY A 1 285 ? -16.693 7.911 19.577 1.00 81.56 285 GLY A N 1
ATOM 2196 C CA . GLY A 1 285 ? -17.766 8.714 20.176 1.00 81.56 285 GLY A CA 1
ATOM 2197 C C . GLY A 1 285 ? -17.259 9.925 20.977 1.00 81.56 285 GLY A C 1
ATOM 2198 O O . GLY A 1 285 ? -17.888 10.315 21.958 1.00 81.56 285 GLY A O 1
ATOM 2199 N N . GLY A 1 286 ? -16.099 10.475 20.608 1.00 85.56 286 GLY A N 1
ATOM 2200 C CA . GLY A 1 286 ? -15.478 11.649 21.225 1.00 85.56 286 GLY A CA 1
ATOM 2201 C C . GLY A 1 286 ? -15.974 12.983 20.653 1.00 85.56 286 GLY A C 1
ATOM 2202 O O . GLY A 1 286 ? -16.681 13.026 19.649 1.00 85.56 286 GLY A O 1
ATOM 2203 N N . ASP A 1 287 ? -15.576 14.088 21.290 1.00 88.94 287 ASP A N 1
ATOM 2204 C CA . ASP A 1 287 ? -15.923 15.444 20.847 1.00 88.94 287 ASP A CA 1
ATOM 2205 C C . ASP A 1 287 ? -15.122 15.855 19.598 1.00 88.94 287 ASP A C 1
ATOM 2207 O O . ASP A 1 287 ? -13.897 15.989 19.628 1.00 88.94 287 ASP A O 1
ATOM 2211 N N . GLU A 1 288 ? -15.824 16.068 18.485 1.00 90.00 288 GLU A N 1
ATOM 2212 C CA . GLU A 1 288 ? -15.238 16.531 17.225 1.00 90.00 288 GLU A CA 1
ATOM 2213 C C . GLU A 1 288 ? -15.046 18.056 17.172 1.00 90.00 288 GLU A C 1
ATOM 2215 O O . GLU A 1 288 ? -14.303 18.541 16.315 1.00 90.00 288 GLU A O 1
ATOM 2220 N N . ALA A 1 289 ? -15.713 18.836 18.032 1.00 89.00 289 ALA A N 1
ATOM 2221 C CA . ALA A 1 289 ? -15.807 20.291 17.885 1.00 89.00 289 ALA A CA 1
ATOM 2222 C C . ALA A 1 289 ? -14.439 21.001 17.787 1.00 89.00 289 ALA A C 1
ATOM 2224 O O . ALA A 1 289 ? -14.279 21.854 16.905 1.00 89.00 289 ALA A O 1
ATOM 2225 N N . PRO A 1 290 ? -13.410 20.636 18.581 1.00 90.69 290 PRO A N 1
ATOM 2226 C CA . PRO A 1 290 ? -12.088 21.243 18.450 1.00 90.69 290 PRO A CA 1
ATOM 2227 C C . PRO A 1 290 ? -11.434 20.974 17.087 1.00 90.69 290 PRO A C 1
ATOM 2229 O O . PRO A 1 290 ? -10.798 21.863 16.519 1.00 90.69 290 PRO A O 1
ATOM 2232 N N . ALA A 1 291 ? -11.586 19.758 16.557 1.00 84.31 291 ALA A N 1
ATOM 2233 C CA . ALA A 1 291 ? -11.017 19.366 15.271 1.00 84.31 291 ALA A CA 1
ATOM 2234 C C . ALA A 1 291 ? -11.747 20.053 14.108 1.00 84.31 291 ALA A C 1
ATOM 2236 O O . ALA A 1 291 ? -11.106 20.563 13.190 1.00 84.31 291 ALA A O 1
ATOM 2237 N N . ARG A 1 292 ? -13.077 20.172 14.201 1.00 85.00 292 ARG A N 1
ATOM 2238 C CA . ARG A 1 292 ? -13.908 20.927 13.250 1.00 85.00 292 ARG A CA 1
ATOM 2239 C C . ARG A 1 292 ? -13.506 22.398 13.179 1.00 85.00 292 ARG A C 1
ATOM 2241 O O . ARG A 1 292 ? -13.267 22.903 12.088 1.00 85.00 292 ARG A O 1
ATOM 2248 N N . SER A 1 293 ? -13.318 23.045 14.329 1.00 85.88 293 SER A N 1
ATOM 2249 C CA . SER A 1 293 ? -12.869 24.442 14.387 1.00 85.88 293 SER A CA 1
ATOM 2250 C C . SER A 1 293 ? -11.482 24.639 13.756 1.00 85.88 293 SER A C 1
ATOM 2252 O O . SER A 1 293 ? -11.251 25.614 13.039 1.00 85.88 293 SER A O 1
ATOM 2254 N N . ARG A 1 294 ? -10.551 23.694 13.958 1.00 87.12 294 ARG A N 1
ATOM 2255 C CA . ARG A 1 294 ? -9.235 23.723 13.293 1.00 87.12 294 ARG A CA 1
ATOM 2256 C C . ARG A 1 294 ? -9.341 23.558 11.784 1.00 87.12 294 ARG A C 1
ATOM 2258 O O . ARG A 1 294 ? -8.670 24.287 11.054 1.00 87.12 294 ARG A O 1
ATOM 2265 N N . LEU A 1 295 ? -10.177 22.628 11.325 1.00 83.38 295 LEU A N 1
ATOM 2266 C CA . LEU A 1 295 ? -10.442 22.443 9.905 1.00 83.38 295 LEU A CA 1
ATOM 2267 C C . LEU A 1 295 ? -10.988 23.745 9.303 1.00 83.38 295 LEU A C 1
ATOM 2269 O O . LEU A 1 295 ? -10.397 24.270 8.366 1.00 83.38 295 LEU A O 1
ATOM 2273 N N . GLU A 1 296 ? -12.017 24.338 9.907 1.00 81.62 296 GLU A N 1
ATOM 2274 C CA . GLU A 1 296 ? -12.584 25.632 9.501 1.00 81.62 296 GLU A CA 1
ATOM 2275 C C . GLU A 1 296 ? -11.546 26.761 9.464 1.00 81.62 296 GLU A C 1
ATOM 2277 O O . GLU A 1 296 ? -11.548 27.560 8.534 1.00 81.62 296 GLU A O 1
ATOM 2282 N N . ALA A 1 297 ? -10.610 26.819 10.415 1.00 82.94 297 ALA A N 1
ATOM 2283 C CA . ALA A 1 297 ? -9.540 27.820 10.417 1.00 82.94 297 ALA A CA 1
ATOM 2284 C C . ALA A 1 297 ? -8.479 27.593 9.319 1.00 82.94 297 ALA A C 1
ATOM 2286 O O . ALA A 1 297 ? -7.815 28.545 8.882 1.00 82.94 297 ALA A O 1
ATOM 2287 N N . ALA A 1 298 ? -8.295 26.345 8.883 1.00 77.00 298 ALA A N 1
ATOM 2288 C CA . ALA A 1 298 ? -7.366 25.969 7.823 1.00 77.00 298 ALA A CA 1
ATOM 2289 C C . ALA A 1 298 ? -7.962 26.190 6.418 1.00 77.00 298 ALA A C 1
ATOM 2291 O O . ALA A 1 298 ? -7.255 26.678 5.535 1.00 77.00 298 ALA A O 1
ATOM 2292 N N . LEU A 1 299 ? -9.261 25.925 6.226 1.00 75.88 299 LEU A N 1
ATOM 2293 C CA . LEU A 1 299 ? -9.968 25.959 4.931 1.00 75.88 299 LEU A CA 1
ATOM 2294 C C . LEU A 1 299 ? -9.873 27.290 4.138 1.00 75.88 299 LEU A C 1
ATOM 2296 O O . LEU A 1 299 ? -9.761 27.259 2.908 1.00 75.88 299 LEU A O 1
ATOM 2300 N N . PRO A 1 300 ? -9.906 28.490 4.754 1.00 73.62 300 PRO A N 1
ATOM 2301 C CA . PRO A 1 300 ? -9.716 29.752 4.033 1.00 73.62 300 PRO A CA 1
ATOM 2302 C C . PRO A 1 300 ? -8.295 29.933 3.497 1.00 73.62 300 PRO A C 1
ATOM 2304 O O . PRO A 1 300 ? -8.081 30.654 2.527 1.00 73.62 300 PRO A O 1
ATOM 2307 N N . LYS A 1 301 ? -7.317 29.286 4.136 1.00 70.56 301 LYS A N 1
ATOM 2308 C CA . LYS A 1 301 ? -5.891 29.385 3.799 1.00 70.56 301 LYS A CA 1
ATOM 2309 C C . LYS A 1 301 ? -5.462 28.328 2.781 1.00 70.56 301 LYS A C 1
ATOM 2311 O O . LYS A 1 301 ? -4.308 28.318 2.361 1.00 70.56 301 LYS A O 1
ATOM 2316 N N . THR A 1 302 ? -6.378 27.447 2.388 1.00 59.88 302 THR A N 1
ATOM 2317 C CA . THR A 1 302 ? -6.176 26.431 1.358 1.00 59.88 302 THR A CA 1
ATOM 2318 C C . THR A 1 302 ? -6.867 26.852 0.064 1.00 59.88 302 THR A C 1
ATOM 2320 O O . THR A 1 302 ? -7.999 27.340 0.092 1.00 59.88 302 THR A O 1
ATOM 2323 N N . ARG A 1 303 ? -6.191 26.675 -1.078 1.00 55.72 303 ARG A N 1
ATOM 2324 C CA . ARG A 1 303 ? -6.750 26.985 -2.405 1.00 55.72 303 ARG A CA 1
ATOM 2325 C C . ARG A 1 303 ? -7.712 25.916 -2.931 1.00 55.72 303 ARG A C 1
ATOM 2327 O O . ARG A 1 303 ? -8.505 26.238 -3.804 1.00 55.72 303 ARG A O 1
ATOM 2334 N N . ALA A 1 304 ? -7.711 24.711 -2.361 1.00 59.19 304 ALA A N 1
ATOM 2335 C CA . ALA A 1 304 ? -8.574 23.621 -2.808 1.00 59.19 304 ALA A CA 1
ATOM 2336 C C . ALA A 1 304 ? -10.058 23.875 -2.489 1.00 59.19 304 ALA A C 1
ATOM 2338 O O . ALA A 1 304 ? -10.471 23.890 -1.325 1.00 59.19 304 ALA A O 1
ATOM 2339 N N . GLU A 1 305 ? -10.873 24.054 -3.529 1.00 59.22 305 GLU A N 1
ATOM 2340 C CA . GLU A 1 305 ? -12.339 24.096 -3.432 1.00 59.22 305 GLU A CA 1
ATOM 2341 C C . GLU A 1 305 ? -12.911 22.776 -2.894 1.00 59.22 305 GLU A C 1
ATOM 2343 O O . GLU A 1 305 ? -13.878 22.779 -2.128 1.00 59.22 305 GLU A O 1
ATOM 2348 N N . ASP A 1 306 ? -12.234 21.667 -3.162 1.00 53.47 306 ASP A N 1
ATOM 2349 C CA . ASP A 1 306 ? -12.613 20.330 -2.713 1.00 53.47 306 ASP A CA 1
ATOM 2350 C C . ASP A 1 306 ? -12.525 20.130 -1.206 1.00 53.47 306 ASP A C 1
ATOM 2352 O O . ASP A 1 306 ? -13.379 19.477 -0.610 1.00 53.47 306 ASP A O 1
ATOM 2356 N N . LEU A 1 307 ? -11.564 20.778 -0.546 1.00 55.69 307 LEU A N 1
ATOM 2357 C CA . LEU A 1 307 ? -11.495 20.823 0.915 1.00 55.69 307 LEU A CA 1
ATOM 2358 C C . LEU A 1 307 ? -12.792 21.380 1.519 1.00 55.69 307 LEU A C 1
ATOM 2360 O O . LEU A 1 307 ? -13.284 20.893 2.539 1.00 55.69 307 LEU A O 1
ATOM 2364 N N . ARG A 1 308 ? -13.368 22.389 0.854 1.00 64.12 308 ARG A N 1
ATOM 2365 C CA . ARG A 1 308 ? -14.629 23.019 1.257 1.00 64.12 308 ARG A CA 1
ATOM 2366 C C . ARG A 1 308 ? -15.823 22.141 0.904 1.00 64.12 308 ARG A C 1
ATOM 2368 O O . ARG A 1 308 ? -16.725 22.014 1.728 1.00 64.12 308 ARG A O 1
ATOM 2375 N N . LEU A 1 309 ? -15.830 21.515 -0.275 1.00 62.50 309 LEU A N 1
ATOM 2376 C CA . LEU A 1 309 ? -16.876 20.570 -0.679 1.00 62.50 309 LEU A CA 1
ATOM 2377 C C . LEU A 1 309 ? -16.970 19.392 0.303 1.00 62.50 309 LEU A C 1
ATOM 2379 O O . LEU A 1 309 ? -18.049 19.076 0.798 1.00 62.50 309 LEU A O 1
ATOM 2383 N N . ARG A 1 310 ? -15.831 18.803 0.665 1.00 57.94 310 ARG A N 1
ATOM 2384 C CA . ARG A 1 310 ? -15.754 17.670 1.592 1.00 57.94 310 ARG A CA 1
ATOM 2385 C C . ARG A 1 310 ? -16.099 18.034 3.029 1.00 57.94 310 ARG A C 1
ATOM 2387 O O . ARG A 1 310 ? -16.781 17.273 3.711 1.00 57.94 310 ARG A O 1
ATOM 2394 N N . ALA A 1 311 ? -15.705 19.217 3.491 1.00 62.75 311 ALA A N 1
ATOM 2395 C CA . ALA A 1 311 ? -16.159 19.706 4.784 1.00 62.75 311 ALA A CA 1
ATOM 2396 C C . ALA A 1 311 ? -17.698 19.871 4.815 1.00 62.75 311 ALA A C 1
ATOM 2398 O O . ALA A 1 311 ? -18.322 19.470 5.798 1.00 62.75 311 ALA A O 1
ATOM 2399 N N . ARG A 1 312 ? -18.340 20.310 3.718 1.00 69.12 312 ARG A N 1
ATOM 2400 C CA . ARG A 1 312 ? -19.816 20.311 3.613 1.00 69.12 312 ARG A CA 1
ATOM 2401 C C . ARG A 1 312 ? -20.421 18.905 3.663 1.00 69.12 312 ARG A C 1
ATOM 2403 O O . ARG A 1 312 ? -21.426 18.725 4.342 1.00 69.12 312 ARG A O 1
ATOM 2410 N N . GLU A 1 313 ? -19.817 17.907 3.011 1.00 61.94 313 GLU A N 1
ATOM 2411 C CA . GLU A 1 313 ? -20.271 16.502 3.100 1.00 61.94 313 GLU A CA 1
ATOM 2412 C C . GLU A 1 313 ? -20.218 15.952 4.533 1.00 61.94 313 GLU A C 1
ATOM 2414 O O . GLU A 1 313 ? -21.022 15.103 4.913 1.00 61.94 313 GLU A O 1
ATOM 2419 N N . LEU A 1 314 ? -19.299 16.462 5.356 1.00 57.66 314 LEU A N 1
ATOM 2420 C CA . LEU A 1 314 ? -19.197 16.150 6.785 1.00 57.66 314 LEU A CA 1
ATOM 2421 C C . LEU A 1 314 ? -20.129 17.006 7.666 1.00 57.66 314 LEU A C 1
ATOM 2423 O O . LEU A 1 314 ? -20.030 16.955 8.902 1.00 57.66 314 LEU A O 1
ATOM 2427 N N . GLY A 1 315 ? -21.019 17.788 7.046 1.00 64.00 315 GLY A N 1
ATOM 2428 C CA . GLY A 1 315 ? -21.976 18.677 7.700 1.00 64.00 315 GLY A CA 1
ATOM 2429 C C . GLY A 1 315 ? -21.348 19.930 8.310 1.00 64.00 315 GLY A C 1
ATOM 2430 O O . GLY A 1 315 ? -21.902 20.474 9.261 1.00 64.00 315 GLY A O 1
ATOM 2431 N N . LEU A 1 316 ? -20.173 20.362 7.840 1.00 65.94 316 LEU A N 1
ATOM 2432 C CA . LEU A 1 316 ? -19.527 21.589 8.314 1.00 65.94 316 LEU A CA 1
ATOM 2433 C C . LEU A 1 316 ? -20.044 22.804 7.551 1.00 65.94 316 LEU A C 1
ATOM 2435 O O . LEU A 1 316 ? -20.178 22.777 6.324 1.00 65.94 316 LEU A O 1
ATOM 2439 N N . ALA A 1 317 ? -20.294 23.886 8.283 1.00 57.06 317 ALA A N 1
ATOM 2440 C CA . ALA A 1 317 ? -20.649 25.173 7.707 1.00 57.06 317 ALA A CA 1
ATOM 2441 C C . ALA A 1 317 ? -19.385 25.826 7.132 1.00 57.06 317 ALA A C 1
ATOM 2443 O O . ALA A 1 317 ? -18.657 26.537 7.817 1.00 57.06 317 ALA A O 1
ATOM 2444 N N . VAL A 1 318 ? -19.099 25.550 5.861 1.00 58.78 318 VAL A N 1
ATOM 2445 C CA . VAL A 1 318 ? -18.002 26.196 5.133 1.00 58.78 318 VAL A CA 1
ATOM 2446 C C . VAL A 1 318 ? -18.562 27.375 4.352 1.00 58.78 318 VAL A C 1
ATOM 2448 O O . VAL A 1 318 ? -18.700 27.321 3.125 1.00 58.78 318 VAL A O 1
ATOM 2451 N N . ASP A 1 319 ? -18.942 28.429 5.067 1.00 54.38 319 ASP A N 1
ATOM 2452 C CA . ASP A 1 319 ? -19.279 29.686 4.412 1.00 54.38 319 ASP A CA 1
ATOM 2453 C C . ASP A 1 319 ? -18.004 30.247 3.779 1.00 54.38 319 ASP A C 1
ATOM 2455 O O . ASP A 1 319 ? -16.953 30.347 4.419 1.00 54.38 319 ASP A O 1
ATOM 2459 N N . ALA A 1 320 ? -18.072 30.577 2.487 1.00 47.66 320 ALA A N 1
ATOM 2460 C CA . ALA A 1 320 ? -17.000 31.324 1.852 1.00 47.66 320 ALA A CA 1
ATOM 2461 C C . ALA A 1 320 ? -16.880 32.658 2.608 1.00 47.66 320 ALA A C 1
ATOM 2463 O O . ALA A 1 320 ? -17.877 33.385 2.671 1.00 47.66 320 ALA A O 1
ATOM 2464 N N . PRO A 1 321 ? -15.718 33.004 3.201 1.00 44.56 321 PRO A N 1
ATOM 2465 C CA . PRO A 1 321 ? -15.543 34.346 3.727 1.00 44.56 321 PRO A CA 1
ATOM 2466 C C . PRO A 1 321 ? -15.780 35.295 2.557 1.00 44.56 321 PRO A C 1
ATOM 2468 O O . PRO A 1 321 ? -15.153 35.136 1.509 1.00 44.56 321 PRO A O 1
ATOM 2471 N N . GLY A 1 322 ? -16.759 36.188 2.726 1.00 44.94 322 GLY A N 1
ATOM 2472 C CA . GLY A 1 322 ? -17.270 37.057 1.675 1.00 44.94 322 GLY A CA 1
ATOM 2473 C C . GLY A 1 322 ? -16.145 37.603 0.808 1.00 44.94 322 GLY A C 1
ATOM 2474 O O . GLY A 1 322 ? -15.265 38.313 1.297 1.00 44.94 322 GLY A O 1
ATOM 2475 N N . ALA A 1 323 ? -16.169 37.238 -0.473 1.00 28.81 323 ALA A N 1
ATOM 2476 C CA . ALA A 1 323 ? -15.424 37.972 -1.474 1.00 28.81 323 ALA A CA 1
ATOM 2477 C C . ALA A 1 323 ? -16.019 39.394 -1.518 1.00 28.81 323 ALA A C 1
ATOM 2479 O O . ALA A 1 323 ? -17.244 39.503 -1.639 1.00 28.81 323 ALA A O 1
ATOM 2480 N N . PRO A 1 324 ? -15.216 40.461 -1.345 1.00 41.72 324 PRO A N 1
ATOM 2481 C CA . PRO A 1 324 ? -15.653 41.801 -1.716 1.00 41.72 324 PRO A CA 1
ATOM 2482 C C . PRO A 1 324 ? -15.947 41.889 -3.218 1.00 41.72 324 PRO A C 1
ATOM 2484 O O . PRO A 1 324 ? -15.286 41.164 -4.000 1.00 41.72 324 PRO A O 1
#